Protein AF-0000000072197356 (afdb_homodimer)

Solvent-accessible surface area (backbone atoms only — not comparable to full-atom values): 16913 Å² total; per-residue (Å²): 126,85,80,72,82,47,72,65,53,49,50,49,51,42,49,27,40,69,37,39,66,59,52,59,62,58,52,10,58,75,70,72,44,55,48,65,66,39,49,51,50,53,50,47,39,41,72,73,45,46,34,75,47,30,22,29,36,52,31,39,65,81,69,48,40,64,34,40,33,41,35,36,29,31,59,46,77,86,49,86,61,36,62,57,54,26,51,57,55,48,73,74,34,61,44,47,35,30,30,33,30,40,72,50,98,36,56,29,35,35,35,34,50,30,56,34,71,67,51,42,52,47,39,56,70,65,47,54,70,69,41,58,45,69,70,46,76,48,76,29,44,51,73,42,80,71,36,86,53,71,59,67,50,53,70,70,75,104,128,86,79,73,82,49,72,64,54,50,49,50,51,43,47,27,40,67,38,39,66,60,51,58,64,59,51,9,59,74,71,74,44,56,49,66,66,40,49,52,49,52,51,47,39,41,74,73,45,47,34,74,47,29,22,29,36,52,30,37,65,80,70,47,39,67,33,37,33,41,36,37,29,33,59,47,76,84,47,86,61,36,64,57,54,26,51,56,55,49,73,74,35,63,43,46,34,30,30,32,30,40,70,50,97,36,55,30,37,34,35,34,51,31,54,35,71,67,52,42,52,47,40,55,70,65,47,53,71,69,42,57,44,68,72,45,75,49,75,30,42,51,73,41,80,71,36,85,53,71,61,68,50,52,72,71,75,104

pLDDT: mean 94.07, std 7.69, range [37.91, 98.56]

InterPro domains:
  IPR000485 AsnC-type HTH domain [PR00033] (5-21)
  IPR000485 AsnC-type HTH domain [PR00033] (21-32)
  IPR000485 AsnC-type HTH domain [PR00033] (32-51)
  IPR000485 AsnC-type HTH domain [PS50956] (5-66)
  IPR011008 Dimeric alpha-beta barrel [SSF54909] (65-150)
  IPR011991 ArsR-like helix-turn-helix domain [cd00090] (6-54)
  IPR019885 Transcription regulator HTH, AsnC-type, conserved site [PS00519] (23-49)
  IPR019887 Transcription regulator AsnC/Lrp, ligand binding domain [PF01037] (68-149)
  IPR019888 Transcription regulator AsnC-like [SM00344] (5-114)
  IPR036388 Winged helix-like DNA-binding domain superfamily [G3DSA:1.10.10.10] (6-55)
  IPR036390 Winged helix DNA-binding domain superfamily [SSF46785] (3-64)

Organism: NCBI:txid1219067

Secondary structure (DSSP, 8-state):
------HHHHHHHHHHHH-TT--HHHHHHHTT--HHHHHHHHHHHHHTTSEEEEEEEE-TTTTT--EEEEEEEEE-TTSTTHHHHHHHHHHT-TTEEEEEEESSSSSEEEEEEESSHHHHHHIIIIIGGGSTTEEEEEEEEEEEEEE---S--GGGG-/------HHHHHHHHHHHH-TT--HHHHHHHTT--HHHHHHHHHHHHHTTSEEEEEEEE-TTTTT--EEEEEEEEE-TTSTTHHHHHHHHHHT-TTEEEEEEESSSSSEEEEEEESSHHHHHHIIIIIGGGSTTEEEEEEEEEEEEEE---S--GGGG-

Sequence (316 aa):
MSYQLDRIDLHILRVLHSRGRIPVVELAKQINLTTSPCSDRVKRLEKEGYINGYHAELNAEKLGLDVQVFIHIRLDQTSFSIFEKFAKAVELMPEIEECYSLSGDFDTMIKVRVKSMKAYQEFMSSKLGTLPGVIQTRSEVVIEEHKTGFGVNPELLGMSYQLDRIDLHILRVLHSRGRIPVVELAKQINLTTSPCSDRVKRLEKEGYINGYHAELNAEKLGLDVQVFIHIRLDQTSFSIFEKFAKAVELMPEIEECYSLSGDFDTMIKVRVKSMKAYQEFMSSKLGTLPGVIQTRSEVVIEEHKTGFGVNPELLG

Foldseek 3Di:
DPDDDDPLLLLLVQCCQVVVPDDLCVSCVVSVHHSPVSVVSVVVCCVVPVDVDDDDDDDCVVVQFPKKKKKFFAFAPPDPCQVVQLVVLLVPDPQWDDKDQDPDPGGIMTMGIGRDVVVVVVCVVPPVVVRGGTDDMDMDIDPDDDDDDDDDNSVVVD/DPDDQDPLLLLLVQCCQVVVPDDLCVSCVVSVHHSPVSVVSVVVCCVVPVDVDDDDDDDCVVVQFPKKKKKFFAFAPPDDCQVVQLVVLLVPDPQWDDKDQDPDPGGIMTMGIGRDVVVVVVCVVPPVVVRGGTDDMDMDIDPDDDDDDDDDNSVVVD

Structure (mmCIF, N/CA/C/O backbone):
data_AF-0000000072197356-model_v1
#
loop_
_entity.id
_entity.type
_entity.pdbx_description
1 polymer 'Leucine-responsive regulatory protein'
#
loop_
_atom_site.group_PDB
_atom_site.id
_atom_site.type_symbol
_atom_site.label_atom_id
_atom_site.label_alt_id
_atom_site.label_comp_id
_atom_site.label_asym_id
_atom_site.label_entity_id
_atom_site.label_seq_id
_atom_site.pdbx_PDB_ins_code
_atom_site.Cartn_x
_atom_site.Cartn_y
_atom_site.Cartn_z
_atom_site.occupancy
_atom_site.B_iso_or_equiv
_atom_site.auth_seq_id
_atom_site.auth_comp_id
_atom_site.auth_asym_id
_atom_site.auth_atom_id
_atom_site.pdbx_PDB_model_num
ATOM 1 N N . MET A 1 1 ? 18.016 21.672 -15.156 1 38.28 1 MET A N 1
ATOM 2 C CA . MET A 1 1 ? 19 20.797 -14.562 1 38.28 1 MET A CA 1
ATOM 3 C C . MET A 1 1 ? 18.359 19.844 -13.562 1 38.28 1 MET A C 1
ATOM 5 O O . MET A 1 1 ? 17.547 20.25 -12.734 1 38.28 1 MET A O 1
ATOM 9 N N . SER A 1 2 ? 18.109 18.531 -13.789 1 48.56 2 SER A N 1
ATOM 10 C CA . SER A 1 2 ? 17.391 17.562 -12.961 1 48.56 2 SER A CA 1
ATOM 11 C C . SER A 1 2 ? 17.906 17.547 -11.531 1 48.56 2 SER A C 1
ATOM 13 O O . SER A 1 2 ? 19.094 17.344 -11.297 1 48.56 2 SER A O 1
ATOM 15 N N . TYR A 1 3 ? 17.453 18.516 -10.727 1 59.12 3 TYR A N 1
ATOM 16 C CA . TYR A 1 3 ? 17.922 18.594 -9.352 1 59.12 3 TYR A CA 1
ATOM 17 C C . TYR A 1 3 ? 18.109 17.203 -8.758 1 59.12 3 TYR A C 1
ATOM 19 O O . TYR A 1 3 ? 17.266 16.328 -8.93 1 59.12 3 TYR A O 1
ATOM 27 N N . GLN A 1 4 ? 19.375 16.922 -8.477 1 81.38 4 GLN A N 1
ATOM 28 C CA . GLN A 1 4 ? 19.75 15.703 -7.789 1 81.38 4 GLN A CA 1
ATOM 29 C C . GLN A 1 4 ? 19.469 15.797 -6.293 1 81.38 4 GLN A C 1
ATOM 31 O O . GLN A 1 4 ? 19.844 16.781 -5.645 1 81.38 4 GLN A O 1
ATOM 36 N N . LEU A 1 5 ? 18.688 14.953 -5.734 1 92.31 5 LEU A N 1
ATOM 37 C CA . LEU A 1 5 ? 18.344 14.93 -4.316 1 92.31 5 LEU A CA 1
ATOM 38 C C . LEU A 1 5 ? 19.594 14.859 -3.457 1 92.31 5 LEU A C 1
ATOM 40 O O . LEU A 1 5 ? 20.5 14.07 -3.734 1 92.31 5 LEU A O 1
ATOM 44 N N . ASP A 1 6 ? 19.719 15.758 -2.547 1 93.44 6 ASP A N 1
ATOM 45 C CA . ASP A 1 6 ? 20.844 15.664 -1.623 1 93.44 6 ASP A CA 1
ATOM 46 C C . ASP A 1 6 ? 20.438 14.945 -0.339 1 93.44 6 ASP A C 1
ATOM 48 O O . ASP A 1 6 ? 19.344 14.398 -0.246 1 93.44 6 ASP A O 1
ATOM 52 N N . ARG A 1 7 ? 21.359 14.891 0.617 1 93.06 7 ARG A N 1
ATOM 53 C CA . ARG A 1 7 ? 21.172 14.125 1.846 1 93.06 7 ARG A CA 1
ATOM 54 C C . ARG A 1 7 ? 20 14.672 2.656 1 93.06 7 ARG A C 1
ATOM 56 O O . ARG A 1 7 ? 19.266 13.914 3.289 1 93.06 7 ARG A O 1
ATOM 63 N N . ILE A 1 8 ? 19.875 15.961 2.629 1 95.06 8 ILE A N 1
ATOM 64 C CA . ILE A 1 8 ? 18.797 16.594 3.393 1 95.06 8 ILE A CA 1
ATOM 65 C C . ILE A 1 8 ? 17.438 16.219 2.783 1 95.06 8 ILE A C 1
ATOM 67 O O . ILE A 1 8 ? 16.5 15.875 3.502 1 95.06 8 ILE A O 1
ATOM 71 N N . ASP A 1 9 ? 17.375 16.281 1.426 1 95.94 9 ASP A N 1
ATOM 72 C CA . ASP A 1 9 ? 16.141 15.891 0.738 1 95.94 9 ASP A CA 1
ATOM 73 C C . ASP A 1 9 ? 15.734 14.469 1.112 1 95.94 9 ASP A C 1
ATOM 75 O O . ASP A 1 9 ? 14.57 14.211 1.406 1 95.94 9 ASP A O 1
ATOM 79 N N . LEU A 1 10 ? 16.719 13.578 1.117 1 95.12 10 LEU A N 1
ATOM 80 C CA . LEU A 1 10 ? 16.469 12.172 1.41 1 95.12 10 LEU A CA 1
ATOM 81 C C . LEU A 1 10 ? 15.992 12 2.85 1 95.12 10 LEU A C 1
ATOM 83 O O . LEU A 1 10 ? 15.117 11.172 3.125 1 95.12 10 LEU A O 1
ATOM 87 N N . HIS A 1 11 ? 16.562 12.703 3.686 1 95.88 11 HIS A N 1
ATOM 88 C CA . HIS A 1 11 ? 16.141 12.656 5.078 1 95.88 11 HIS A CA 1
ATOM 89 C C . HIS A 1 11 ? 14.711 13.133 5.234 1 95.88 11 HIS A C 1
ATOM 91 O O . HIS A 1 11 ? 13.922 12.531 5.969 1 95.88 11 HIS A O 1
ATOM 97 N N . ILE A 1 12 ? 14.391 14.203 4.547 1 97.25 12 ILE A N 1
ATOM 98 C CA . ILE A 1 12 ? 13.031 14.727 4.57 1 97.25 12 ILE A CA 1
ATOM 99 C C . ILE A 1 12 ? 12.055 13.648 4.102 1 97.25 12 ILE A C 1
ATOM 101 O O . ILE A 1 12 ? 11.039 13.391 4.754 1 97.25 12 ILE A O 1
ATOM 105 N N . LEU A 1 13 ? 12.391 13.008 2.99 1 97.31 13 LEU A N 1
ATOM 106 C CA . LEU A 1 13 ? 11.523 11.977 2.43 1 97.31 13 LEU A CA 1
ATOM 107 C C . LEU A 1 13 ? 11.336 10.828 3.418 1 97.31 13 LEU A C 1
ATOM 109 O O . LEU A 1 13 ? 10.227 10.305 3.561 1 97.31 13 LEU A O 1
ATOM 113 N N . ARG A 1 14 ? 12.398 10.453 4.086 1 96.31 14 ARG A N 1
ATOM 114 C CA . ARG A 1 14 ? 12.328 9.367 5.059 1 96.31 14 ARG A CA 1
ATOM 115 C C . ARG A 1 14 ? 11.383 9.711 6.203 1 96.31 14 ARG A C 1
ATOM 117 O O . ARG A 1 14 ? 10.516 8.914 6.562 1 96.31 14 ARG A O 1
ATOM 124 N N . VAL A 1 15 ? 11.531 10.891 6.723 1 96.88 15 VAL A N 1
ATOM 125 C CA . VAL A 1 15 ? 10.719 11.305 7.863 1 96.88 15 VAL A CA 1
ATOM 126 C C . VAL A 1 15 ? 9.25 11.414 7.441 1 96.88 15 VAL A C 1
ATOM 128 O O . VAL A 1 15 ? 8.367 10.867 8.102 1 96.88 15 VAL A O 1
ATOM 131 N N . LEU A 1 16 ? 9 12.039 6.332 1 97.31 16 LEU A N 1
ATOM 132 C CA . LEU A 1 16 ? 7.633 12.281 5.898 1 97.31 16 LEU A CA 1
ATOM 133 C C . LEU A 1 16 ? 6.938 10.977 5.523 1 97.31 16 LEU A C 1
ATOM 135 O O . LEU A 1 16 ? 5.723 10.844 5.695 1 97.31 16 LEU A O 1
ATOM 139 N N . HIS A 1 17 ? 7.711 10.039 5.02 1 96.44 17 HIS A N 1
ATOM 140 C CA . HIS A 1 17 ? 7.133 8.734 4.711 1 96.44 17 HIS A CA 1
ATOM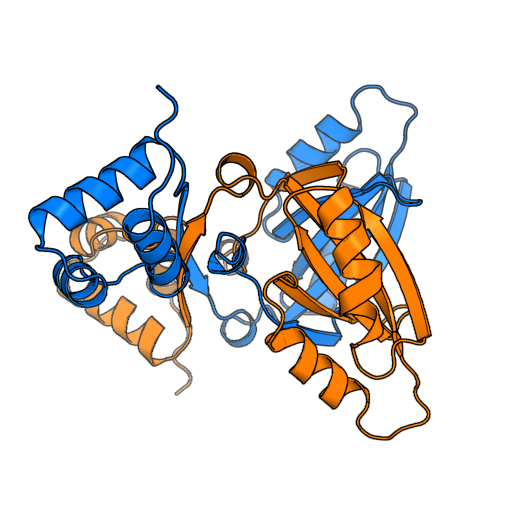 141 C C . HIS A 1 17 ? 6.52 8.094 5.949 1 96.44 17 HIS A C 1
ATOM 143 O O . HIS A 1 17 ? 5.445 7.496 5.875 1 96.44 17 HIS A O 1
ATOM 149 N N . SER A 1 18 ? 7.18 8.312 7.059 1 94.62 18 SER A N 1
ATOM 150 C CA . SER A 1 18 ? 6.723 7.668 8.281 1 94.62 18 SER A CA 1
ATOM 151 C C . SER A 1 18 ? 5.824 8.594 9.094 1 94.62 18 SER A C 1
ATOM 153 O O . SER A 1 18 ? 4.973 8.125 9.859 1 94.62 18 SER A O 1
ATOM 155 N N . ARG A 1 19 ? 6.051 9.844 8.969 1 96.5 19 ARG A N 1
ATOM 156 C CA . ARG A 1 19 ? 5.312 10.859 9.711 1 96.5 19 ARG A CA 1
ATOM 157 C C . ARG A 1 19 ? 4.82 11.961 8.773 1 96.5 19 ARG A C 1
ATOM 159 O O . ARG A 1 19 ? 5.297 13.102 8.844 1 96.5 19 ARG A O 1
ATOM 166 N N . GLY A 1 20 ? 3.832 11.664 8.117 1 96.94 20 GLY A N 1
ATOM 167 C CA . GLY A 1 20 ? 3.355 12.531 7.047 1 96.94 20 GLY A CA 1
ATOM 168 C C . GLY A 1 20 ? 2.799 13.852 7.555 1 96.94 20 GLY A C 1
ATOM 169 O O . GLY A 1 20 ? 2.729 14.828 6.805 1 96.94 20 GLY A O 1
ATOM 170 N N . ARG A 1 21 ? 2.49 13.914 8.82 1 96.56 21 ARG A N 1
ATOM 171 C CA . ARG A 1 21 ? 1.896 15.141 9.359 1 96.56 21 ARG A CA 1
ATOM 172 C C . ARG A 1 21 ? 2.848 15.828 10.336 1 96.56 21 ARG A C 1
ATOM 174 O O . ARG A 1 21 ? 2.428 16.672 11.133 1 96.56 21 ARG A O 1
ATOM 181 N N . ILE A 1 22 ? 4.016 15.492 10.305 1 96.94 22 ILE A N 1
ATOM 182 C CA . ILE A 1 22 ? 4.969 16.141 11.203 1 96.94 22 ILE A CA 1
ATOM 183 C C . ILE A 1 22 ? 4.996 17.641 10.938 1 96.94 22 ILE A C 1
ATOM 185 O O . ILE A 1 22 ? 5.039 18.062 9.781 1 96.94 22 ILE A O 1
ATOM 189 N N . PRO A 1 23 ? 4.875 18.438 11.992 1 96.25 23 PRO A N 1
ATOM 190 C CA . PRO A 1 23 ? 5.02 19.875 11.789 1 96.25 23 PRO A CA 1
ATOM 191 C C . PRO A 1 23 ? 6.379 20.25 11.211 1 96.25 23 PRO A C 1
ATOM 193 O O . PRO A 1 23 ? 7.398 19.656 11.578 1 96.25 23 PRO A O 1
ATOM 196 N N . VAL A 1 24 ? 6.34 21.25 10.391 1 96.81 24 VAL A N 1
ATOM 197 C CA . VAL A 1 24 ? 7.559 21.656 9.695 1 96.81 24 VAL A CA 1
ATOM 198 C C . VAL A 1 24 ? 8.617 22.078 10.719 1 96.81 24 VAL A C 1
ATOM 200 O O . VAL A 1 24 ? 9.812 21.812 10.516 1 96.81 24 VAL A O 1
ATOM 203 N N . VAL A 1 25 ? 8.195 22.703 11.758 1 97.5 25 VAL A N 1
ATOM 204 C CA . VAL A 1 25 ? 9.133 23.156 12.781 1 97.5 25 VAL A CA 1
ATOM 205 C C . VAL A 1 25 ? 9.844 21.953 13.391 1 97.5 25 VAL A C 1
ATOM 207 O O . VAL A 1 25 ? 11.055 22 13.641 1 97.5 25 VAL A O 1
ATOM 210 N N . GLU A 1 26 ? 9.211 20.922 13.672 1 97.94 26 GLU A N 1
ATOM 211 C CA . GLU A 1 26 ? 9.805 19.703 14.219 1 97.94 26 GLU A CA 1
ATOM 212 C C . GLU A 1 26 ? 10.672 19 13.18 1 97.94 26 GLU A C 1
ATOM 214 O O . GLU A 1 26 ? 11.758 18.5 13.508 1 97.94 26 GLU A O 1
ATOM 219 N N . LEU A 1 27 ? 10.164 18.906 11.969 1 98.12 27 LEU A N 1
ATOM 220 C CA . LEU A 1 27 ? 10.945 18.344 10.875 1 98.12 27 LEU A CA 1
ATOM 221 C C . LEU A 1 27 ? 12.281 19.062 10.727 1 98.12 27 LEU A C 1
ATOM 223 O O . LEU A 1 27 ? 13.328 18.422 10.633 1 98.12 27 LEU A O 1
ATOM 227 N N . ALA A 1 28 ? 12.188 20.328 10.758 1 98.25 28 ALA A N 1
ATOM 228 C CA . ALA A 1 28 ? 13.391 21.156 10.609 1 98.25 28 ALA A CA 1
ATOM 229 C C . ALA A 1 28 ? 14.422 20.812 11.68 1 98.25 28 ALA A C 1
ATOM 231 O O . ALA A 1 28 ? 15.602 20.656 11.383 1 98.25 28 ALA A O 1
ATOM 232 N N . LYS A 1 29 ? 13.977 20.688 12.906 1 97.5 29 LYS A N 1
ATOM 233 C CA . LYS A 1 29 ? 14.852 20.328 14.023 1 97.5 29 LYS A CA 1
ATOM 234 C C . LYS A 1 29 ? 15.508 18.969 13.789 1 97.5 29 LYS A C 1
ATOM 236 O O . LYS A 1 29 ? 16.703 18.812 14.031 1 97.5 29 LYS A O 1
ATOM 241 N N . GLN A 1 30 ? 14.781 18.078 13.289 1 96.06 30 GLN A N 1
ATOM 242 C CA . GLN A 1 30 ? 15.266 16.703 13.094 1 96.06 30 GLN A CA 1
ATOM 243 C C . GLN A 1 30 ? 16.344 16.656 12.008 1 96.06 30 GLN A C 1
ATOM 245 O O . GLN A 1 30 ? 17.25 15.836 12.078 1 96.06 30 GLN A O 1
ATOM 250 N N . ILE A 1 31 ? 16.203 17.469 11.062 1 95.19 31 ILE A N 1
ATOM 251 C CA . ILE A 1 31 ? 17.125 17.359 9.938 1 95.19 31 ILE A CA 1
ATOM 252 C C . ILE A 1 31 ? 18.172 18.484 10.008 1 95.19 31 ILE A C 1
ATOM 254 O O . ILE A 1 31 ? 18.875 18.734 9.039 1 95.19 31 ILE A O 1
ATOM 258 N N . ASN A 1 32 ? 18.156 19.219 11.039 1 95.38 32 ASN A N 1
ATOM 259 C CA . ASN A 1 32 ? 19.156 20.234 11.359 1 95.38 32 ASN A CA 1
ATOM 260 C C . ASN A 1 32 ? 19.109 21.391 10.375 1 95.38 32 ASN A C 1
ATOM 262 O O . ASN A 1 32 ? 20.125 21.797 9.82 1 95.38 32 ASN A O 1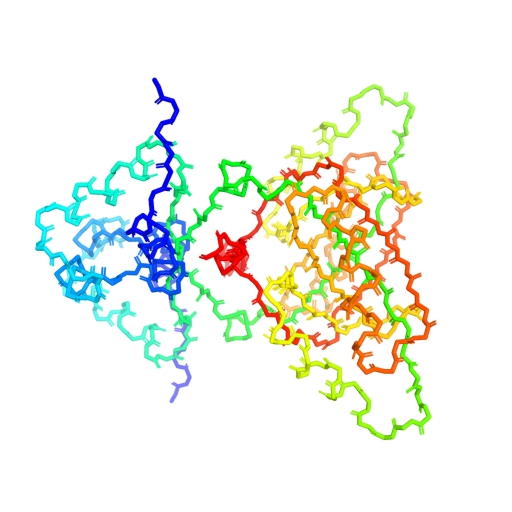
ATOM 266 N N . LEU A 1 33 ? 17.922 21.859 10.164 1 96.31 33 LEU A N 1
ATOM 267 C CA . LEU A 1 33 ? 17.656 23.078 9.414 1 96.31 33 LEU A CA 1
ATOM 268 C C . LEU A 1 33 ? 16.781 24.031 10.219 1 96.31 33 LEU A C 1
ATOM 270 O O . LEU A 1 33 ? 16.234 23.656 11.258 1 96.31 33 LEU A O 1
ATOM 274 N N . THR A 1 34 ? 16.812 25.266 9.672 1 96.38 34 THR A N 1
ATOM 275 C CA . THR A 1 34 ? 15.797 26.172 10.164 1 96.38 34 THR A CA 1
ATOM 276 C C . THR A 1 34 ? 14.477 25.969 9.422 1 96.38 34 THR A C 1
ATOM 278 O O . THR A 1 34 ? 14.438 25.266 8.414 1 96.38 34 THR A O 1
ATOM 281 N N . THR A 1 35 ? 13.398 26.547 9.906 1 97.44 35 THR A N 1
ATOM 282 C CA . THR A 1 35 ? 12.047 26.266 9.438 1 97.44 35 THR A CA 1
ATOM 283 C C . THR A 1 35 ? 11.875 26.688 7.98 1 97.44 35 THR A C 1
ATOM 285 O O . THR A 1 35 ? 11.336 25.938 7.168 1 97.44 35 THR A O 1
ATOM 288 N N . SER A 1 36 ? 12.32 27.844 7.598 1 97.31 36 SER A N 1
ATOM 289 C CA . SER A 1 36 ? 12.078 28.359 6.258 1 97.31 36 SER A CA 1
ATOM 290 C C . SER A 1 36 ? 12.766 27.5 5.203 1 97.31 36 SER A C 1
ATOM 292 O O . SER A 1 36 ? 12.109 27 4.285 1 97.31 36 SER A O 1
ATOM 294 N N . PRO A 1 37 ? 14.094 27.266 5.316 1 97.44 37 PRO A N 1
ATOM 295 C CA . PRO A 1 37 ? 14.742 26.375 4.344 1 97.44 37 PRO A CA 1
ATOM 296 C C . PRO A 1 37 ? 14.109 24.984 4.301 1 97.44 37 PRO A C 1
ATOM 298 O O . PRO A 1 37 ? 14.008 24.391 3.229 1 97.44 37 PRO A O 1
ATOM 301 N N . CYS A 1 38 ? 13.781 24.484 5.41 1 98.12 38 CYS A N 1
ATOM 302 C CA . CYS A 1 38 ? 13.117 23.188 5.453 1 98.12 38 CYS A CA 1
ATOM 303 C C . CYS A 1 38 ? 11.805 23.219 4.68 1 98.12 38 CYS A C 1
ATOM 305 O O . CYS A 1 38 ? 11.555 22.344 3.844 1 98.12 38 CYS A O 1
ATOM 307 N N . SER A 1 39 ? 11 24.219 4.977 1 97.88 39 SER A N 1
ATOM 308 C CA . SER A 1 39 ? 9.719 24.359 4.293 1 97.88 39 SER A CA 1
ATOM 309 C C . SER A 1 39 ? 9.906 24.469 2.783 1 97.88 39 SER A C 1
ATOM 311 O O . SER A 1 39 ? 9.148 23.875 2.012 1 97.88 39 SER A O 1
ATOM 313 N N . ASP A 1 40 ? 10.852 25.188 2.377 1 97.88 40 ASP A N 1
ATOM 314 C CA . ASP A 1 40 ? 11.141 25.375 0.958 1 97.88 40 ASP A CA 1
ATOM 315 C C . ASP A 1 40 ? 11.5 24.047 0.294 1 97.88 40 ASP A C 1
ATOM 317 O O . ASP A 1 40 ? 11.062 23.766 -0.827 1 97.88 40 ASP A O 1
ATOM 321 N N . ARG A 1 41 ? 12.273 23.281 0.976 1 97.44 41 ARG A N 1
ATOM 322 C CA . ARG A 1 41 ? 12.68 21.984 0.437 1 97.44 41 ARG A CA 1
ATOM 323 C C . ARG A 1 41 ? 11.484 21.047 0.312 1 97.44 41 ARG A C 1
ATOM 325 O O . ARG A 1 41 ? 11.336 20.359 -0.696 1 97.44 41 ARG A O 1
ATOM 332 N N . VAL A 1 42 ? 10.68 21 1.297 1 98 42 VAL A N 1
ATOM 333 C CA . VAL A 1 42 ? 9.492 20.156 1.259 1 98 42 VAL A CA 1
ATOM 334 C C . VAL A 1 42 ? 8.602 20.562 0.083 1 98 42 VAL A C 1
ATOM 336 O O . VAL A 1 42 ? 8.18 19.719 -0.704 1 98 42 VAL A O 1
ATOM 339 N N . LYS A 1 43 ? 8.359 21.875 -0.009 1 97.69 43 LYS A N 1
ATOM 340 C CA . LYS A 1 43 ? 7.535 22.375 -1.099 1 97.69 43 LYS A CA 1
ATOM 341 C C . LYS A 1 43 ? 8.125 22.016 -2.457 1 97.69 43 LYS A C 1
ATOM 343 O O . LYS A 1 43 ? 7.395 21.656 -3.383 1 97.69 43 LYS A O 1
ATOM 348 N N . ARG A 1 44 ? 9.367 22.141 -2.58 1 97.38 44 ARG A N 1
ATOM 349 C CA . ARG A 1 44 ? 10.047 21.781 -3.824 1 97.38 44 ARG A CA 1
ATOM 350 C C . ARG A 1 44 ? 9.859 20.297 -4.148 1 97.38 44 ARG A C 1
ATOM 352 O O . ARG A 1 44 ? 9.57 19.938 -5.289 1 97.38 44 ARG A O 1
ATOM 359 N N . LEU A 1 45 ? 10.078 19.453 -3.139 1 97.56 45 LEU A N 1
ATOM 360 C CA . LEU A 1 45 ? 9.914 18.016 -3.318 1 97.56 45 LEU A CA 1
ATOM 361 C C . LEU A 1 45 ? 8.492 17.672 -3.766 1 97.56 45 LEU A C 1
ATOM 363 O O . LEU A 1 45 ? 8.289 16.766 -4.57 1 97.56 45 LEU A O 1
ATOM 367 N N . GLU A 1 46 ? 7.52 18.375 -3.24 1 97.81 46 GLU A N 1
ATOM 368 C CA . GLU A 1 46 ? 6.129 18.203 -3.645 1 97.81 46 GLU A CA 1
ATOM 369 C C . GLU A 1 46 ? 5.898 18.719 -5.062 1 97.81 46 GLU A C 1
ATOM 371 O O . GLU A 1 46 ? 5.312 18.031 -5.895 1 97.81 46 GLU A O 1
ATOM 376 N N . LYS A 1 47 ? 6.383 19.891 -5.367 1 97.5 47 LYS A N 1
ATOM 377 C CA . LYS A 1 47 ? 6.199 20.531 -6.672 1 97.5 47 LYS A CA 1
ATOM 378 C C . LYS A 1 47 ? 6.867 19.719 -7.773 1 97.5 47 LYS A C 1
ATOM 380 O O . LYS A 1 47 ? 6.316 19.562 -8.867 1 97.5 47 LYS A O 1
ATOM 385 N N . GLU A 1 48 ? 7.984 19.188 -7.438 1 96.88 48 GLU A N 1
ATOM 386 C CA . GLU A 1 48 ? 8.742 18.438 -8.438 1 96.88 48 GLU A CA 1
ATOM 387 C C . GLU A 1 48 ? 8.219 17.016 -8.555 1 96.88 48 GLU A C 1
ATOM 389 O O . GLU A 1 48 ? 8.688 16.25 -9.398 1 96.88 48 GLU A O 1
ATOM 394 N N . GLY A 1 49 ? 7.359 16.547 -7.684 1 97.19 49 GLY A N 1
ATOM 395 C CA . GLY A 1 49 ? 6.656 15.289 -7.859 1 97.19 49 GLY A CA 1
ATOM 396 C C . GLY A 1 49 ? 7.332 14.125 -7.164 1 97.19 49 GLY A C 1
ATOM 397 O O . GLY A 1 49 ? 7.035 12.961 -7.449 1 97.19 49 GLY A O 1
ATOM 398 N N . TYR A 1 50 ? 8.352 14.398 -6.27 1 97.06 50 TYR A N 1
ATOM 399 C CA . TYR A 1 50 ? 8.922 13.328 -5.465 1 97.06 50 TYR A CA 1
ATOM 400 C C . TYR A 1 50 ? 7.93 12.836 -4.418 1 97.06 50 TYR A C 1
ATOM 402 O O . TYR A 1 50 ? 7.984 11.68 -3.998 1 97.06 50 TYR A O 1
ATOM 410 N N . ILE A 1 51 ? 7.121 13.727 -3.994 1 97.25 51 ILE A N 1
ATOM 411 C CA . ILE A 1 51 ? 6 13.438 -3.109 1 97.25 51 ILE A CA 1
ATOM 412 C C . ILE A 1 51 ? 4.684 13.648 -3.855 1 97.25 51 ILE A C 1
ATOM 414 O O . ILE A 1 51 ? 4.391 14.766 -4.297 1 97.25 51 ILE A O 1
ATOM 418 N N . ASN A 1 52 ? 3.877 12.625 -3.91 1 96.19 52 ASN A N 1
ATOM 419 C CA . ASN A 1 52 ? 2.643 12.688 -4.688 1 96.19 52 ASN A CA 1
ATOM 420 C C . ASN A 1 52 ? 1.461 13.133 -3.83 1 96.19 52 ASN A C 1
ATOM 422 O O . ASN A 1 52 ? 0.415 13.516 -4.355 1 96.19 52 ASN A O 1
ATOM 426 N N . GLY A 1 53 ? 1.63 13.031 -2.52 1 96.44 53 GLY A N 1
ATOM 427 C CA . GLY A 1 53 ? 0.569 13.383 -1.59 1 96.44 53 GLY A CA 1
ATOM 428 C C . GLY A 1 53 ? 0.744 12.758 -0.22 1 96.44 53 GLY A C 1
ATOM 429 O O . GLY A 1 53 ? 1.783 12.156 0.065 1 96.44 53 GLY A O 1
ATOM 430 N N . TYR A 1 54 ? -0.248 12.977 0.602 1 97.44 54 TYR A N 1
ATOM 431 C CA . TYR A 1 54 ? -0.256 12.453 1.964 1 97.44 54 TYR A CA 1
ATOM 432 C C . TYR A 1 54 ? -1.556 11.711 2.256 1 97.44 54 TYR A C 1
ATOM 434 O O . TYR A 1 54 ? -2.633 12.148 1.84 1 97.44 54 TYR A O 1
ATOM 442 N N . HIS A 1 55 ? -1.395 10.617 2.998 1 97.31 55 HIS A N 1
ATOM 443 C CA . HIS A 1 55 ? -2.555 9.773 3.244 1 97.31 55 HIS A CA 1
ATOM 444 C C . HIS A 1 55 ? -2.615 9.328 4.703 1 97.31 55 HIS A C 1
ATOM 446 O O . HIS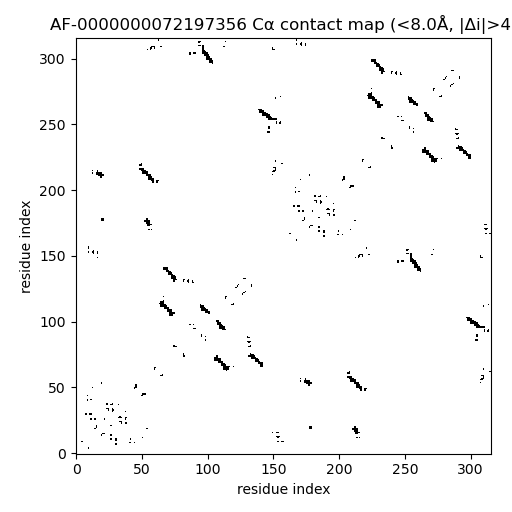 A 1 55 ? -1.58 9.078 5.324 1 97.31 55 HIS A O 1
ATOM 452 N N . ALA A 1 56 ? -3.83 9.219 5.188 1 97.25 56 ALA A N 1
ATOM 453 C CA . ALA A 1 56 ? -4.02 8.531 6.461 1 97.25 56 ALA A CA 1
ATOM 454 C C . ALA A 1 56 ? -4 7.02 6.273 1 97.25 56 ALA A C 1
ATOM 456 O O . ALA A 1 56 ? -4.578 6.496 5.316 1 97.25 56 ALA A O 1
ATOM 457 N N . GLU A 1 57 ? -3.273 6.402 7.078 1 96.5 57 GLU A N 1
ATOM 458 C CA . GLU A 1 57 ? -3.338 4.949 7.176 1 96.5 57 GLU A CA 1
ATOM 459 C C . GLU A 1 57 ? -4.516 4.504 8.039 1 96.5 57 GLU A C 1
ATOM 461 O O . GLU A 1 57 ? -4.492 4.672 9.266 1 96.5 57 GLU A O 1
ATOM 466 N N . LEU A 1 58 ? -5.477 3.891 7.379 1 96.62 58 LEU A N 1
ATOM 467 C CA . LEU A 1 58 ? -6.672 3.451 8.094 1 96.62 58 LEU A CA 1
ATOM 468 C C . LEU A 1 58 ? -6.516 2.014 8.578 1 96.62 58 LEU A C 1
ATOM 470 O O . LEU A 1 58 ? -5.879 1.195 7.914 1 96.62 58 LEU A O 1
ATOM 474 N N . ASN A 1 59 ? -7.133 1.765 9.703 1 96.25 59 ASN A N 1
ATOM 475 C CA . ASN A 1 59 ? -7.07 0.433 10.297 1 96.25 59 ASN A CA 1
ATOM 476 C C . ASN A 1 59 ? -8.156 -0.482 9.727 1 96.25 59 ASN A C 1
ATOM 478 O O . ASN A 1 59 ? -9.32 -0.385 10.117 1 96.25 59 ASN A O 1
ATOM 482 N N . ALA A 1 60 ? -7.777 -1.362 8.906 1 94.69 60 ALA A N 1
ATOM 483 C CA . ALA A 1 60 ? -8.719 -2.229 8.211 1 94.69 60 ALA A CA 1
ATOM 484 C C . ALA A 1 60 ? -9.516 -3.088 9.188 1 94.69 60 ALA A C 1
ATOM 486 O O . ALA A 1 60 ? -10.734 -3.225 9.062 1 94.69 60 ALA A O 1
ATOM 487 N N . GLU A 1 61 ? -8.82 -3.664 10.125 1 93.81 61 GLU A N 1
ATOM 488 C CA . GLU A 1 61 ? -9.461 -4.547 11.094 1 93.81 61 GLU A CA 1
ATOM 489 C C . GLU A 1 61 ? -10.516 -3.805 11.906 1 93.81 61 GLU A C 1
ATOM 491 O O . GLU A 1 61 ? -11.648 -4.277 12.047 1 93.81 61 GLU A O 1
ATOM 496 N N . LYS A 1 62 ? -10.18 -2.693 12.375 1 94.25 62 LYS A N 1
ATOM 497 C CA . LYS A 1 62 ? -11.109 -1.899 13.172 1 94.25 62 LYS A CA 1
ATOM 498 C C . LYS A 1 62 ? -12.297 -1.436 12.336 1 94.25 62 LYS A C 1
ATOM 500 O O . LYS A 1 62 ? -13.391 -1.22 12.859 1 94.25 62 LYS A O 1
ATOM 505 N N . LEU A 1 63 ? -12.086 -1.325 11.078 1 95.06 63 LEU A N 1
ATOM 506 C CA . LEU A 1 63 ? -13.133 -0.855 10.188 1 95.06 63 LEU A CA 1
ATOM 507 C C . LEU A 1 63 ? -13.938 -2.025 9.625 1 95.06 63 LEU A C 1
ATOM 509 O O . LEU A 1 63 ? -14.812 -1.836 8.781 1 95.06 63 LEU A O 1
ATOM 513 N N . GLY A 1 64 ? -13.586 -3.188 10 1 94.19 64 GLY A N 1
ATOM 514 C CA . GLY A 1 64 ? -14.352 -4.371 9.633 1 94.19 64 GLY A CA 1
ATOM 515 C C . GLY A 1 64 ? -14.047 -4.867 8.234 1 94.19 64 GLY A C 1
ATOM 516 O O . GLY A 1 64 ? -14.906 -5.477 7.586 1 94.19 64 GLY A O 1
ATOM 517 N N . LEU A 1 65 ? -12.945 -4.516 7.738 1 95.62 65 LEU A N 1
ATOM 518 C CA . LEU A 1 65 ? -12.5 -4.961 6.422 1 95.62 65 LEU A CA 1
ATOM 519 C C . LEU A 1 65 ? -11.383 -5.992 6.547 1 95.62 65 LEU A C 1
ATOM 521 O O . LEU A 1 65 ? -10.234 -5.719 6.18 1 95.62 65 LEU A O 1
ATOM 525 N N . ASP A 1 66 ? -11.734 -7.199 6.805 1 94.38 66 ASP A N 1
ATOM 526 C CA . ASP A 1 66 ? -10.82 -8.18 7.375 1 94.38 66 ASP A CA 1
ATOM 527 C C . ASP A 1 66 ? -10.281 -9.125 6.301 1 94.38 66 ASP A C 1
ATOM 529 O O . ASP A 1 66 ? -9.305 -9.844 6.523 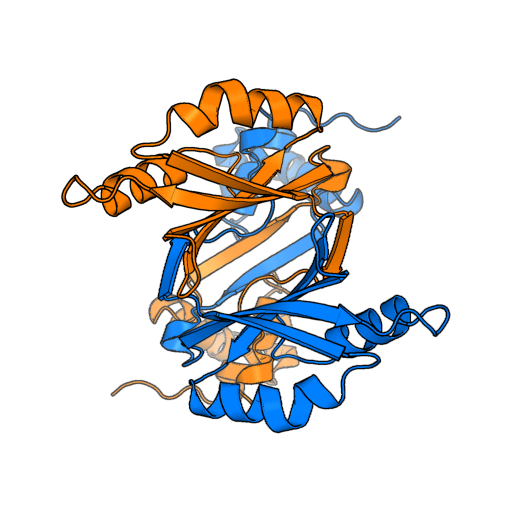1 94.38 66 ASP A O 1
ATOM 533 N N . VAL A 1 67 ? -10.977 -9.133 5.227 1 97.44 67 VAL A N 1
ATOM 534 C CA . VAL A 1 67 ? -10.641 -10.156 4.242 1 97.44 67 VAL A CA 1
ATOM 535 C C . VAL A 1 67 ? -9.875 -9.523 3.08 1 97.44 67 VAL A C 1
ATOM 537 O O . VAL A 1 67 ? -10.328 -8.547 2.488 1 97.44 67 VAL A O 1
ATOM 540 N N . GLN A 1 68 ? -8.711 -10.039 2.832 1 97.56 68 GLN A N 1
ATOM 541 C CA . GLN A 1 68 ? -7.891 -9.656 1.69 1 97.56 68 GLN A CA 1
ATOM 542 C C . GLN A 1 68 ? -7.605 -10.852 0.787 1 97.56 68 GLN A C 1
ATOM 544 O O . GLN A 1 68 ? -7.344 -11.953 1.273 1 97.56 68 GLN A O 1
ATOM 549 N N . VAL A 1 69 ? -7.676 -10.594 -0.516 1 98.56 69 VAL A N 1
ATOM 550 C CA . VAL A 1 69 ? -7.469 -11.68 -1.467 1 98.56 69 VAL A CA 1
ATOM 551 C C . VAL A 1 69 ? -6.688 -11.164 -2.676 1 98.56 69 VAL A C 1
ATOM 553 O O . VAL A 1 69 ? -7.008 -10.109 -3.225 1 98.56 69 VAL A O 1
ATOM 556 N N . PHE A 1 70 ? -5.629 -11.922 -3.018 1 98.5 70 PHE A N 1
ATOM 557 C CA . PHE A 1 70 ? -4.988 -11.727 -4.312 1 98.5 70 PHE A CA 1
ATOM 558 C C . PHE A 1 70 ? -5.613 -12.625 -5.371 1 98.5 70 PHE A C 1
ATOM 560 O O . PHE A 1 70 ? -5.758 -13.836 -5.16 1 98.5 70 PHE A O 1
ATOM 567 N N . ILE A 1 71 ? -5.961 -12.008 -6.5 1 98.44 71 ILE A N 1
ATOM 568 C CA . ILE A 1 71 ? -6.605 -12.766 -7.566 1 98.44 71 ILE A CA 1
ATOM 569 C C . ILE A 1 71 ? -5.809 -12.617 -8.859 1 98.44 71 ILE A C 1
ATOM 571 O O . ILE A 1 71 ? -5.711 -11.523 -9.414 1 98.44 71 ILE A O 1
ATOM 575 N N . HIS A 1 72 ? -5.25 -13.75 -9.336 1 98.06 72 HIS A N 1
ATOM 576 C CA . HIS A 1 72 ? -4.676 -13.805 -10.672 1 98.06 72 HIS A CA 1
ATOM 577 C C . HIS A 1 72 ? -5.758 -14.023 -11.727 1 98.06 72 HIS A C 1
ATOM 579 O O . HIS A 1 72 ? -6.648 -14.859 -11.547 1 98.06 72 HIS A O 1
ATOM 585 N N . ILE A 1 73 ? -5.621 -13.297 -12.828 1 97.69 73 ILE A N 1
ATOM 586 C CA . ILE A 1 73 ? -6.699 -13.312 -13.812 1 97.69 73 ILE A CA 1
ATOM 587 C C . ILE A 1 73 ? -6.121 -13.516 -15.211 1 97.69 73 ILE A C 1
ATOM 589 O O . ILE A 1 73 ? -5.168 -12.844 -15.602 1 97.69 73 ILE A O 1
ATOM 593 N N . ARG A 1 74 ? -6.672 -14.477 -15.883 1 96.38 74 ARG A N 1
ATOM 594 C CA . ARG A 1 74 ? -6.461 -14.609 -17.312 1 96.38 74 ARG A CA 1
ATOM 595 C C . ARG A 1 74 ? -7.547 -13.875 -18.094 1 96.38 74 ARG A C 1
ATOM 597 O O . ARG A 1 74 ? -8.734 -14.023 -17.812 1 96.38 74 ARG A O 1
ATOM 6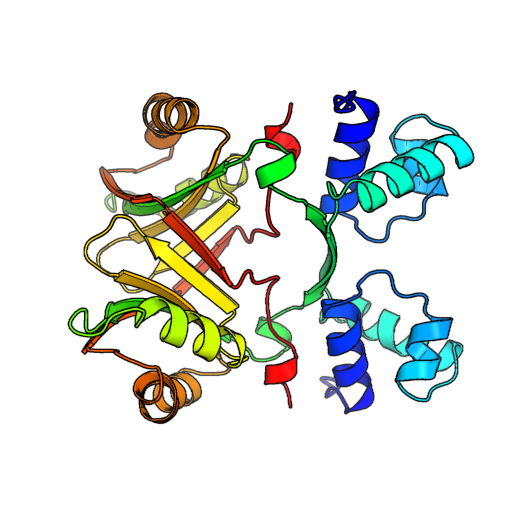04 N N . LEU A 1 75 ? -7.148 -13.07 -19.047 1 95.12 75 LEU A N 1
ATOM 605 C CA . LEU A 1 75 ? -8.078 -12.289 -19.844 1 95.12 75 LEU A CA 1
ATOM 606 C C . LEU A 1 75 ? -8.203 -12.867 -21.25 1 95.12 75 LEU A C 1
ATOM 608 O O . LEU A 1 75 ? -7.285 -13.531 -21.734 1 95.12 75 LEU A O 1
ATOM 612 N N . ASP A 1 76 ? -9.32 -12.562 -21.828 1 91.62 76 ASP A N 1
ATOM 613 C CA . ASP A 1 76 ? -9.547 -12.922 -23.219 1 91.62 76 ASP A CA 1
ATOM 614 C C . ASP A 1 76 ? -8.711 -12.055 -24.156 1 91.62 76 ASP A C 1
ATOM 616 O O . ASP A 1 76 ? -9.008 -10.875 -24.344 1 91.62 76 ASP A O 1
ATOM 620 N N . GLN A 1 77 ? -7.789 -12.656 -24.734 1 82 77 GLN A N 1
ATOM 621 C CA . GLN A 1 77 ? -6.82 -11.906 -25.531 1 82 77 GLN A CA 1
ATOM 622 C C . GLN A 1 77 ? -7.281 -11.781 -26.984 1 82 77 GLN A C 1
ATOM 624 O O . GLN A 1 77 ? -6.5 -11.391 -27.859 1 82 77 GLN A O 1
ATOM 629 N N . THR A 1 78 ? -8.43 -12.188 -27.219 1 82.62 78 THR A N 1
ATOM 630 C CA . THR A 1 78 ? -8.914 -12.117 -28.578 1 82.62 78 THR A CA 1
ATOM 631 C C . THR A 1 78 ? -9.242 -10.672 -28.969 1 82.62 78 THR A C 1
ATOM 633 O O . THR A 1 78 ? -9.32 -10.344 -30.156 1 82.62 78 THR A O 1
ATOM 636 N N . SER A 1 79 ? -9.539 -9.836 -28.047 1 76 79 SER A N 1
ATOM 637 C CA . SER A 1 79 ? -9.883 -8.438 -28.312 1 76 79 SER A CA 1
ATOM 638 C C . SER A 1 79 ? -8.703 -7.516 -28.047 1 76 79 SER A C 1
ATOM 640 O O . SER A 1 79 ? -7.969 -7.699 -27.078 1 76 79 SER A O 1
ATOM 642 N N . PHE A 1 80 ? -8.609 -6.629 -29.047 1 78.69 80 PHE A N 1
ATOM 643 C CA . PHE A 1 80 ? -7.609 -5.586 -28.875 1 78.69 80 PHE A CA 1
ATOM 644 C C . PHE A 1 80 ? -7.969 -4.672 -27.703 1 78.69 80 PHE A C 1
ATOM 646 O O . PHE A 1 80 ? -9.148 -4.422 -27.453 1 78.69 80 PHE A O 1
ATOM 653 N N . SER A 1 81 ? -7.145 -4.371 -26.844 1 86.81 81 SER A N 1
ATOM 654 C CA . SER A 1 81 ? -7.273 -3.359 -25.812 1 86.81 81 SER A CA 1
ATOM 655 C C . SER A 1 81 ? -8.023 -3.906 -24.594 1 86.81 81 SER A C 1
ATOM 657 O O . SER A 1 81 ? -8.594 -3.141 -23.812 1 86.81 81 SER A O 1
ATOM 659 N N . ILE A 1 82 ? -8.219 -5.18 -24.516 1 89.38 82 ILE A N 1
ATOM 660 C CA . ILE A 1 82 ? -8.977 -5.793 -23.438 1 89.38 82 ILE A CA 1
ATOM 661 C C . ILE A 1 82 ? -8.375 -5.395 -22.094 1 89.38 82 ILE A C 1
ATOM 663 O O . ILE A 1 82 ? -9.102 -5.109 -21.141 1 89.38 82 ILE A O 1
ATOM 667 N N . PHE A 1 83 ? -7.141 -5.344 -22.047 1 89.06 83 PHE A N 1
ATOM 668 C CA . PHE A 1 83 ? -6.5 -4.996 -20.781 1 89.06 83 PHE A CA 1
ATOM 669 C C . PHE A 1 83 ? -6.824 -3.562 -20.391 1 89.06 83 PHE A C 1
ATOM 671 O O . PHE A 1 83 ? -7.062 -3.277 -19.219 1 89.06 83 PHE A O 1
ATOM 678 N N . GLU A 1 84 ? -6.816 -2.732 -21.359 1 92.44 84 GLU A N 1
ATOM 679 C CA . GLU A 1 84 ? -7.133 -1.339 -21.062 1 92.44 84 GLU A CA 1
ATOM 680 C C . GLU A 1 84 ? -8.547 -1.202 -20.5 1 92.44 84 GLU A C 1
ATOM 682 O O . GLU A 1 84 ? -8.773 -0.461 -19.547 1 92.44 84 GLU A O 1
ATOM 687 N N . LYS A 1 85 ? -9.445 -1.884 -21.125 1 94.44 85 LYS A N 1
ATOM 688 C CA . LYS A 1 85 ? -10.82 -1.868 -20.656 1 94.44 85 LYS A CA 1
ATOM 689 C C . LYS A 1 85 ? -10.922 -2.447 -19.25 1 94.44 85 LYS A C 1
ATOM 691 O O . LYS A 1 85 ? -11.625 -1.899 -18.391 1 94.44 85 LYS A O 1
ATOM 696 N N . PHE A 1 86 ? -10.219 -3.496 -19.078 1 96.12 86 PHE A N 1
ATOM 697 C CA . PHE A 1 86 ? -10.188 -4.125 -17.766 1 96.12 86 PHE A CA 1
ATOM 698 C C . PHE A 1 86 ? -9.633 -3.168 -16.719 1 96.12 86 PHE A C 1
ATOM 700 O O . PHE A 1 86 ? -10.258 -2.957 -15.672 1 96.12 86 PHE A O 1
ATOM 707 N N . ALA A 1 87 ? -8.5 -2.578 -17 1 94.62 87 ALA A N 1
ATOM 708 C CA . ALA A 1 87 ? -7.824 -1.681 -16.062 1 94.62 87 ALA A CA 1
ATOM 709 C C . ALA A 1 87 ? -8.711 -0.49 -15.719 1 94.62 87 ALA A C 1
ATOM 711 O O . ALA A 1 87 ? -8.766 -0.068 -14.562 1 94.62 87 ALA A O 1
ATOM 712 N N . LYS A 1 88 ? -9.43 0.054 -16.609 1 95.81 88 LYS A N 1
ATOM 713 C CA . LYS A 1 88 ? -10.336 1.175 -16.359 1 95.81 88 LYS A CA 1
ATOM 714 C C . LYS A 1 88 ? -11.484 0.765 -15.453 1 95.81 88 LYS A C 1
ATOM 716 O O . LYS A 1 88 ? -11.859 1.513 -14.547 1 95.81 88 LYS A O 1
ATOM 721 N N . ALA A 1 89 ? -12.016 -0.387 -15.703 1 96.38 89 ALA A N 1
ATOM 722 C CA . ALA A 1 89 ? -13.117 -0.89 -14.891 1 96.38 89 ALA A CA 1
ATOM 723 C C . ALA A 1 89 ? -12.68 -1.125 -13.453 1 96.38 89 ALA A C 1
ATOM 725 O O . ALA A 1 89 ? -13.422 -0.825 -12.508 1 96.38 89 ALA A O 1
ATOM 726 N N . VAL A 1 90 ? -11.508 -1.659 -13.266 1 96.5 90 VAL A N 1
ATOM 727 C CA . VAL A 1 90 ? -10.938 -1.949 -11.953 1 96.5 90 VAL A CA 1
ATOM 728 C C . VAL A 1 90 ? -10.828 -0.661 -11.141 1 96.5 90 VAL A C 1
ATOM 730 O O . VAL A 1 90 ? -11.047 -0.662 -9.93 1 96.5 90 VAL A O 1
ATOM 733 N N . GLU A 1 91 ? -10.5 0.434 -11.797 1 94.38 91 GLU A N 1
ATOM 734 C CA . GLU A 1 91 ? -10.312 1.72 -11.125 1 94.38 91 GLU A CA 1
ATOM 735 C C . GLU A 1 91 ? -11.594 2.166 -10.422 1 94.38 91 GLU A C 1
ATOM 737 O O . GLU A 1 91 ? -11.539 2.857 -9.406 1 94.38 91 GLU A O 1
ATOM 742 N N . LEU A 1 92 ? -12.711 1.696 -10.867 1 93 92 LEU A N 1
ATOM 743 C CA . LEU A 1 92 ? -14.008 2.168 -10.375 1 93 92 LEU A CA 1
ATOM 744 C C . LEU A 1 92 ? -14.531 1.259 -9.266 1 93 92 LEU A C 1
ATOM 746 O O . LEU A 1 92 ? -15.586 1.532 -8.68 1 93 92 LEU A O 1
ATOM 750 N N . MET A 1 93 ? -13.867 0.267 -8.977 1 94.94 93 MET A N 1
ATOM 751 C CA . MET A 1 93 ? -14.328 -0.682 -7.969 1 94.94 93 MET A CA 1
ATOM 752 C C . MET A 1 93 ? -13.602 -0.471 -6.648 1 94.94 93 MET A C 1
ATOM 754 O O . MET A 1 93 ? -12.422 -0.817 -6.523 1 94.94 93 MET A O 1
ATOM 758 N N . PRO A 1 94 ? -14.281 -0.058 -5.609 1 94.62 94 PRO A N 1
ATOM 759 C CA . PRO A 1 94 ? -13.633 0.275 -4.34 1 94.62 94 PRO A CA 1
ATOM 760 C C . PRO A 1 94 ? -13.039 -0.946 -3.641 1 94.62 94 PRO A C 1
ATOM 762 O O . PRO A 1 94 ? -12.086 -0.819 -2.871 1 94.62 94 PRO A O 1
ATOM 765 N N . GLU A 1 95 ? -13.578 -2.1 -3.951 1 97.06 95 GLU A N 1
ATOM 766 C CA . GLU A 1 95 ? -13.078 -3.318 -3.322 1 97.06 95 GLU A CA 1
ATOM 767 C C . GLU A 1 95 ? -11.672 -3.65 -3.803 1 97.06 95 GLU A C 1
ATOM 769 O O . GLU A 1 95 ? -10.922 -4.348 -3.113 1 97.06 95 GLU A O 1
ATOM 774 N N . ILE A 1 96 ? -11.359 -3.211 -5.02 1 97.56 96 ILE A N 1
ATOM 775 C CA . ILE A 1 96 ? -10.039 -3.48 -5.574 1 97.56 96 ILE A CA 1
ATOM 776 C C . ILE A 1 96 ? -9.062 -2.395 -5.129 1 97.56 96 ILE A C 1
ATOM 778 O O . ILE A 1 96 ? -9.211 -1.229 -5.504 1 97.56 96 ILE A O 1
ATOM 782 N N . GLU A 1 97 ? -8.062 -2.809 -4.418 1 96.25 97 GLU A N 1
ATOM 783 C CA . GLU A 1 97 ? -7.082 -1.866 -3.883 1 96.25 97 GLU A CA 1
ATOM 784 C C . GLU A 1 97 ? -5.93 -1.653 -4.859 1 96.25 97 GLU A C 1
ATOM 786 O O . GLU A 1 97 ? -5.398 -0.547 -4.969 1 96.25 97 GLU A O 1
ATOM 791 N N . GLU A 1 98 ? -5.539 -2.699 -5.48 1 96.94 98 GLU A N 1
ATOM 792 C CA . GLU A 1 98 ? -4.375 -2.693 -6.363 1 96.94 98 GLU A CA 1
ATOM 793 C C . GLU A 1 98 ? -4.613 -3.561 -7.598 1 96.94 98 GLU A C 1
ATOM 795 O O . GLU A 1 98 ? -5.375 -4.527 -7.543 1 96.94 98 GLU A O 1
ATOM 800 N N . CYS A 1 99 ? -3.916 -3.24 -8.648 1 97.94 99 CYS A N 1
ATOM 801 C CA . CYS A 1 99 ? -3.961 -3.998 -9.898 1 97.94 99 CYS A CA 1
ATOM 802 C C . CYS A 1 99 ? -2.619 -3.945 -10.617 1 97.94 99 CYS A C 1
ATOM 804 O O . CYS A 1 99 ? -2.066 -2.865 -10.828 1 97.94 99 CYS A O 1
ATOM 806 N N . TYR A 1 100 ? -2.186 -5.133 -11.016 1 97.5 100 TYR A N 1
ATOM 807 C CA . TYR A 1 100 ? -0.877 -5.273 -11.641 1 97.5 100 TYR A CA 1
ATOM 808 C C . TYR A 1 100 ? -0.967 -6.129 -12.898 1 97.5 100 TYR A C 1
ATOM 810 O O . TYR A 1 100 ? -1.692 -7.125 -12.93 1 97.5 100 TYR A O 1
ATOM 818 N N . SER A 1 101 ? -0.222 -5.746 -13.922 1 96.38 101 SER A N 1
ATOM 819 C CA . SER A 1 101 ? 0.193 -6.723 -14.922 1 96.38 101 SER A CA 1
ATOM 820 C C . SER A 1 101 ? 1.505 -7.395 -14.531 1 96.38 101 SER A C 1
ATOM 822 O O . SER A 1 101 ? 2.449 -6.723 -14.102 1 96.38 101 SER A O 1
ATOM 824 N N . LEU A 1 102 ? 1.595 -8.703 -14.711 1 95.62 102 LEU A N 1
ATOM 825 C CA . LEU A 1 102 ? 2.756 -9.453 -14.234 1 95.62 102 LEU A CA 1
ATOM 826 C C . LEU A 1 102 ? 3.379 -10.266 -15.367 1 95.62 102 LEU A C 1
ATOM 828 O O . LEU A 1 102 ? 2.723 -10.547 -16.375 1 95.62 102 LEU A O 1
ATOM 832 N N . SER A 1 103 ? 4.695 -10.68 -15.32 1 95 103 SER A N 1
ATOM 833 C CA . SER A 1 103 ? 5.41 -11.531 -16.266 1 95 103 SER A CA 1
ATOM 834 C C . SER A 1 103 ? 4.988 -12.992 -16.125 1 95 103 SER A C 1
ATOM 836 O O . SER A 1 103 ? 5.332 -13.828 -16.969 1 95 103 SER A O 1
ATOM 838 N N . GLY A 1 104 ? 4.094 -13.367 -15.273 1 90.56 104 GLY A N 1
ATOM 839 C CA . GLY A 1 104 ? 3.744 -14.742 -14.969 1 90.56 104 GLY A CA 1
ATOM 840 C C . GLY A 1 104 ? 2.725 -15.328 -15.93 1 90.56 104 GLY A C 1
ATOM 841 O O . GLY A 1 104 ? 2.541 -14.805 -17.031 1 90.56 104 GLY A O 1
ATOM 842 N N . ASP A 1 105 ? 2.111 -16.438 -15.555 1 91.94 105 ASP A N 1
ATOM 843 C CA . ASP A 1 105 ? 1.223 -17.234 -16.391 1 91.94 105 ASP A CA 1
ATOM 844 C C . ASP A 1 105 ? -0.13 -16.547 -16.578 1 91.94 105 ASP A C 1
ATOM 846 O O . ASP A 1 105 ? -0.894 -16.891 -17.469 1 91.94 105 ASP A O 1
ATOM 850 N N . PHE A 1 106 ? -0.401 -15.672 -15.711 1 95.5 106 PHE A N 1
ATOM 851 C CA . PHE A 1 106 ? -1.652 -14.93 -15.805 1 95.5 106 PHE A CA 1
ATOM 852 C C . PHE A 1 106 ? -1.413 -13.539 -16.375 1 95.5 106 PHE A C 1
ATOM 854 O O . PHE A 1 106 ? -0.281 -13.047 -16.375 1 95.5 106 PHE A O 1
ATOM 861 N N . ASP A 1 107 ? -2.449 -12.898 -16.844 1 94.81 107 ASP A N 1
ATOM 862 C CA . ASP A 1 107 ? -2.344 -11.602 -17.5 1 94.81 107 ASP A CA 1
ATOM 863 C C . ASP A 1 107 ? -2.291 -10.469 -16.484 1 94.81 107 ASP A C 1
ATOM 865 O O . ASP A 1 107 ? -1.653 -9.445 -16.719 1 94.81 107 ASP A O 1
ATOM 869 N N . THR A 1 108 ? -3.033 -10.672 -15.367 1 96.94 108 THR A N 1
ATOM 870 C CA . THR A 1 108 ? -3.08 -9.617 -14.367 1 96.94 108 THR A CA 1
ATOM 871 C C . THR A 1 108 ? -3.373 -10.188 -12.984 1 96.94 108 THR A C 1
ATOM 873 O O . THR A 1 108 ? -3.752 -11.359 -12.859 1 96.94 108 THR A O 1
ATOM 876 N N . MET A 1 109 ? -3.121 -9.328 -11.961 1 98 109 MET A N 1
ATOM 877 C CA . MET A 1 109 ? -3.422 -9.648 -10.562 1 98 109 MET A CA 1
ATOM 878 C C . MET A 1 109 ? -4.031 -8.445 -9.852 1 98 109 MET A C 1
ATOM 880 O O . MET A 1 109 ? -3.568 -7.312 -10.031 1 98 109 MET A O 1
ATOM 884 N N . ILE A 1 110 ? -5.102 -8.688 -9.109 1 98.38 110 ILE A N 1
ATOM 885 C CA . ILE A 1 110 ? -5.699 -7.633 -8.305 1 98.38 110 ILE A CA 1
ATOM 886 C C . ILE A 1 110 ? -5.645 -8.023 -6.824 1 98.38 110 ILE A C 1
ATOM 888 O O . ILE A 1 110 ? -5.652 -9.203 -6.488 1 98.38 110 ILE A O 1
ATOM 892 N N . LYS A 1 111 ? -5.531 -7.055 -6.02 1 97.94 111 LYS A N 1
ATOM 893 C CA . LYS A 1 111 ? -5.715 -7.195 -4.574 1 97.94 111 LYS A CA 1
ATOM 894 C C . LYS A 1 111 ? -7.082 -6.676 -4.145 1 97.94 111 LYS A C 1
ATOM 896 O O . LYS A 1 111 ? -7.418 -5.516 -4.387 1 97.94 111 LYS A O 1
ATOM 901 N N . VAL A 1 112 ? -7.82 -7.508 -3.484 1 98.19 112 VAL A N 1
ATOM 902 C CA . VAL A 1 112 ? -9.188 -7.184 -3.09 1 98.19 112 VAL A CA 1
ATOM 903 C C . VAL A 1 112 ? -9.297 -7.16 -1.567 1 98.19 112 VAL A C 1
ATOM 905 O O . VAL A 1 112 ? -8.719 -8.016 -0.885 1 98.19 112 VAL A O 1
ATOM 908 N N . ARG A 1 113 ? -10.062 -6.242 -1.064 1 97.44 113 ARG A N 1
ATOM 909 C CA . ARG A 1 113 ? -10.375 -6.164 0.358 1 97.44 113 ARG A CA 1
ATOM 910 C C . ARG A 1 113 ? -11.883 -6.031 0.578 1 97.44 113 ARG A C 1
ATOM 912 O O . ARG A 1 113 ? -12.539 -5.219 -0.072 1 97.44 113 ARG A O 1
ATOM 919 N N . VAL A 1 114 ? -12.398 -6.867 1.477 1 97.19 114 VAL A N 1
ATOM 920 C CA . VAL A 1 114 ? -13.828 -6.871 1.768 1 97.19 114 VAL A CA 1
ATOM 921 C C . VAL A 1 114 ? -14.055 -7.176 3.246 1 97.19 114 VAL A C 1
ATOM 923 O O . VAL A 1 114 ? -13.102 -7.465 3.98 1 97.19 114 VAL A O 1
ATOM 926 N N . LYS A 1 115 ? -15.266 -7.117 3.678 1 95.75 115 LYS A N 1
ATOM 927 C CA . LYS A 1 115 ? -15.617 -7.188 5.094 1 95.75 115 LYS A CA 1
ATOM 928 C C . LYS A 1 115 ? -15.578 -8.625 5.598 1 95.75 115 LYS A C 1
ATOM 930 O O . LYS A 1 115 ? -15.312 -8.867 6.777 1 95.75 115 LYS A O 1
ATOM 935 N N . SER A 1 116 ? -15.93 -9.602 4.727 1 96.81 116 SER A N 1
ATOM 936 C CA . SER A 1 116 ? -16.078 -10.992 5.121 1 96.81 116 SER A CA 1
ATOM 937 C C . SER A 1 116 ? -15.953 -11.93 3.922 1 96.81 116 SER A C 1
ATOM 939 O O . SER A 1 116 ? -15.883 -11.469 2.779 1 96.81 116 SER A O 1
ATOM 941 N N . MET A 1 117 ? -15.859 -13.18 4.285 1 97.31 117 MET A N 1
ATOM 942 C CA . MET A 1 117 ? -15.82 -14.156 3.195 1 97.31 117 MET A CA 1
ATOM 943 C C . MET A 1 117 ? -17.141 -14.172 2.428 1 97.31 117 MET A C 1
ATOM 945 O O . MET A 1 117 ? -17.156 -14.414 1.22 1 97.31 117 MET A O 1
ATOM 949 N N . LYS A 1 118 ? -18.234 -13.867 3.143 1 97.81 118 LYS A N 1
ATOM 950 C CA . LYS A 1 118 ? -19.516 -13.734 2.455 1 97.81 118 LYS A CA 1
ATOM 951 C C . LYS A 1 118 ? -19.484 -12.578 1.461 1 97.81 118 LYS A C 1
ATOM 953 O O . LYS A 1 118 ? -19.938 -12.719 0.324 1 97.81 118 LYS A O 1
ATOM 958 N N . ALA A 1 119 ? -18.969 -11.445 1.889 1 96.88 119 ALA A N 1
ATOM 959 C CA . ALA A 1 119 ? -18.812 -10.305 0.997 1 96.88 119 ALA A CA 1
ATOM 960 C C . ALA A 1 119 ? -17.891 -10.641 -0.176 1 96.88 119 ALA A C 1
ATOM 962 O O . ALA A 1 119 ? -18.109 -10.172 -1.297 1 96.88 119 ALA A O 1
ATOM 963 N N . TYR A 1 120 ? -16.922 -11.484 0.094 1 98.06 120 TYR A N 1
ATOM 964 C CA . TYR A 1 120 ? -16.016 -11.906 -0.974 1 98.06 120 TYR A CA 1
ATOM 965 C C . TYR A 1 120 ? -16.75 -12.766 -1.995 1 98.06 120 TYR A C 1
ATOM 967 O O . TYR A 1 120 ? -16.594 -12.578 -3.203 1 98.06 120 TYR A O 1
ATOM 975 N N . GLN A 1 121 ? -17.453 -13.672 -1.487 1 97.56 121 GLN A N 1
ATOM 976 C CA . GLN A 1 121 ? -18.234 -14.5 -2.387 1 97.56 121 GLN A CA 1
ATOM 977 C C . GLN A 1 121 ? -19.156 -13.641 -3.252 1 97.56 121 GLN A C 1
ATOM 979 O O . GLN A 1 121 ? -19.312 -13.898 -4.449 1 97.56 121 GLN A O 1
ATOM 984 N N . GLU A 1 122 ? -19.766 -12.633 -2.648 1 97.12 122 GLU A N 1
ATOM 985 C CA . GLU A 1 122 ? -20.609 -11.711 -3.395 1 97.12 122 GLU A CA 1
ATOM 986 C C . GLU A 1 122 ? -19.812 -10.953 -4.449 1 97.12 122 GLU A C 1
ATOM 988 O O . GLU A 1 122 ? -20.281 -10.766 -5.574 1 97.12 122 GLU A O 1
ATOM 993 N N . PHE A 1 123 ? -18.688 -10.555 -4.09 1 97.81 123 PHE A N 1
ATOM 994 C CA . PHE A 1 123 ? -17.797 -9.883 -5.039 1 97.81 123 PHE A CA 1
ATOM 995 C C . PHE A 1 123 ? -17.516 -10.789 -6.234 1 97.81 123 PHE A C 1
ATOM 997 O O . PHE A 1 123 ? -17.641 -10.359 -7.387 1 97.81 123 PHE A O 1
ATOM 1004 N N . MET A 1 124 ? -17.141 -12.023 -5.988 1 97 124 MET A N 1
ATOM 1005 C CA . MET A 1 124 ? -16.812 -12.984 -7.031 1 97 124 MET A CA 1
ATOM 1006 C C . MET A 1 124 ? -18 -13.25 -7.938 1 97 124 MET A C 1
ATOM 1008 O O . MET A 1 124 ? -17.859 -13.312 -9.164 1 97 124 MET A O 1
ATOM 1012 N N . SER A 1 125 ? -19.141 -13.281 -7.352 1 95.56 125 SER A N 1
ATOM 1013 C CA . SER A 1 125 ? -20.328 -13.703 -8.102 1 95.56 125 SER A CA 1
ATOM 1014 C C . SER A 1 125 ? -20.953 -12.539 -8.852 1 95.56 125 SER A C 1
ATOM 1016 O O . SER A 1 125 ? -21.453 -12.703 -9.969 1 95.56 125 SER A O 1
ATOM 1018 N N . SER A 1 126 ? -20.828 -11.312 -8.297 1 95.56 126 SER A N 1
ATOM 1019 C CA . SER A 1 126 ? -21.609 -10.219 -8.852 1 95.56 126 SER A CA 1
ATOM 1020 C C . SER A 1 126 ? -20.719 -9.164 -9.492 1 95.56 126 SER A C 1
ATOM 1022 O O . SER A 1 126 ? -21.156 -8.43 -10.383 1 95.56 126 SER A O 1
ATOM 1024 N N . LYS A 1 127 ? -19.547 -9.062 -9.125 1 95.56 127 LYS A N 1
ATOM 1025 C CA . LYS A 1 127 ? -18.734 -7.945 -9.586 1 95.56 127 LYS A CA 1
ATOM 1026 C C . LYS A 1 127 ? -17.578 -8.43 -10.469 1 95.56 127 LYS A C 1
ATOM 1028 O O . LYS A 1 127 ? -17.359 -7.895 -11.555 1 95.56 127 LYS A O 1
ATOM 1033 N N . LEU A 1 128 ? -16.906 -9.484 -10.062 1 95.06 128 LEU A N 1
ATOM 1034 C CA . LEU A 1 128 ? -15.742 -9.953 -10.82 1 95.06 128 LEU A CA 1
ATOM 1035 C C . LEU A 1 128 ? -16.141 -10.328 -12.242 1 95.06 128 LEU A C 1
ATOM 1037 O O . LEU A 1 128 ? -15.422 -10.016 -13.195 1 95.06 128 LEU A O 1
ATOM 1041 N N . GLY A 1 129 ? -17.281 -10.945 -12.344 1 90.44 129 GLY A N 1
ATOM 1042 C CA . GLY A 1 129 ? -17.766 -11.375 -13.648 1 90.44 129 GLY A CA 1
ATOM 1043 C C . GLY A 1 129 ? -18.109 -10.219 -14.57 1 90.44 129 GLY A C 1
ATOM 1044 O O . GLY A 1 129 ? -18.234 -10.398 -15.781 1 90.44 129 GLY A O 1
ATOM 1045 N N . THR A 1 130 ? -18.297 -9.07 -14 1 93.44 130 THR A N 1
ATOM 1046 C CA . THR A 1 130 ? -18.656 -7.902 -14.812 1 93.44 130 THR A CA 1
ATOM 1047 C C . THR A 1 130 ? -17.406 -7.242 -15.383 1 93.44 130 THR A C 1
ATOM 1049 O O . THR A 1 130 ? -17.5 -6.402 -16.281 1 93.44 130 THR A O 1
ATOM 1052 N N . LEU A 1 131 ? -16.281 -7.605 -14.883 1 95.44 131 LEU A N 1
ATOM 1053 C CA . LEU A 1 131 ? -15.039 -7.055 -15.414 1 95.44 131 LEU A CA 1
ATOM 1054 C C . LEU A 1 131 ? -14.773 -7.582 -16.812 1 95.44 131 LEU A C 1
ATOM 1056 O O . LEU A 1 131 ? -14.906 -8.781 -17.078 1 95.44 131 LEU A O 1
ATOM 1060 N N . PRO A 1 132 ? -14.32 -6.773 -17.672 1 94.62 132 PRO A N 1
ATOM 1061 C CA . PRO A 1 132 ? -14.133 -7.164 -19.062 1 94.62 132 PRO A CA 1
ATOM 1062 C C . PRO A 1 132 ? -13.07 -8.25 -19.234 1 94.62 132 PRO A C 1
ATOM 1064 O O . PRO A 1 132 ? -11.969 -8.141 -18.703 1 94.62 132 PRO A O 1
ATOM 1067 N N . GLY A 1 133 ? -13.477 -9.305 -20 1 94.62 133 GLY A N 1
ATOM 1068 C CA . GLY A 1 133 ? -12.5 -10.227 -20.562 1 94.62 133 GLY A CA 1
ATOM 1069 C C . GLY A 1 133 ? -12.062 -11.297 -19.578 1 94.62 133 GLY A C 1
ATOM 1070 O O . GLY A 1 133 ? -11.18 -12.102 -19.891 1 94.62 133 GLY A O 1
ATOM 1071 N N . VAL A 1 134 ? -12.625 -11.414 -18.422 1 95.69 134 VAL A N 1
ATOM 1072 C CA . VAL A 1 134 ? -12.188 -12.391 -17.422 1 95.69 134 VAL A CA 1
ATOM 1073 C C . VAL A 1 134 ? -12.531 -13.797 -17.906 1 95.69 134 VAL A C 1
ATOM 1075 O O . VAL A 1 134 ? -13.695 -14.109 -18.156 1 95.69 134 VAL A O 1
ATOM 1078 N N . ILE A 1 135 ? -11.516 -14.586 -17.953 1 94.81 135 ILE A N 1
ATOM 1079 C CA . ILE A 1 135 ? -11.695 -15.945 -18.453 1 94.81 135 ILE A CA 1
ATOM 1080 C C . ILE A 1 135 ? -11.477 -16.938 -17.312 1 94.81 135 ILE A C 1
ATOM 1082 O O . ILE A 1 135 ? -12.227 -17.906 -17.172 1 94.81 135 ILE A O 1
ATOM 1086 N N . GLN A 1 136 ? -10.492 -16.766 -16.594 1 95.75 136 GLN A N 1
ATOM 1087 C CA . GLN A 1 136 ? -10.086 -17.656 -15.516 1 95.75 136 GLN A CA 1
ATOM 1088 C C . GLN A 1 136 ? -9.477 -16.875 -14.352 1 95.75 136 GLN A C 1
ATOM 1090 O O . GLN A 1 136 ? -8.805 -15.859 -14.57 1 95.75 136 GLN A O 1
ATOM 1095 N N . THR A 1 137 ? -9.75 -17.344 -13.164 1 96.88 137 THR A N 1
ATOM 1096 C CA . THR A 1 137 ? -9.164 -16.703 -11.992 1 96.88 137 THR A CA 1
ATOM 1097 C C . THR A 1 137 ? -8.547 -17.734 -11.055 1 96.88 137 THR A C 1
ATOM 1099 O O . THR A 1 137 ? -8.961 -18.906 -11.055 1 96.88 137 THR A O 1
ATOM 1102 N N . ARG A 1 138 ? -7.566 -17.375 -10.359 1 96.69 138 ARG A N 1
ATOM 1103 C CA . ARG A 1 138 ? -6.992 -18.078 -9.227 1 96.69 138 ARG A CA 1
ATOM 1104 C C . ARG A 1 138 ? -6.844 -17.156 -8.016 1 96.69 138 ARG A C 1
ATOM 1106 O O . ARG A 1 138 ? -6.188 -16.125 -8.102 1 96.69 138 ARG A O 1
ATOM 1113 N N . SER A 1 139 ? -7.418 -17.609 -6.902 1 97.5 139 SER A N 1
ATOM 1114 C CA . SER A 1 139 ? -7.473 -16.734 -5.734 1 97.5 139 SER A CA 1
ATOM 1115 C C . SER A 1 139 ? -6.598 -17.266 -4.605 1 97.5 139 SER A C 1
ATOM 1117 O O . SER A 1 139 ? -6.543 -18.484 -4.371 1 97.5 139 SER A O 1
ATOM 1119 N N . GLU A 1 140 ? -5.91 -16.406 -3.961 1 98.12 140 GLU A N 1
ATOM 1120 C CA . GLU A 1 140 ? -5.184 -16.688 -2.729 1 98.12 140 GLU A CA 1
ATOM 1121 C C . GLU A 1 140 ? -5.605 -15.742 -1.605 1 98.12 140 GLU A C 1
ATOM 1123 O O . GLU A 1 140 ? -5.344 -14.539 -1.668 1 98.12 140 GLU A O 1
ATOM 1128 N N . VAL A 1 141 ? -6.223 -16.297 -0.573 1 98.25 141 VAL A N 1
ATOM 1129 C CA . VAL A 1 141 ? -6.676 -15.492 0.562 1 98.25 141 VAL A CA 1
ATOM 1130 C C . VAL A 1 141 ? -5.496 -15.18 1.479 1 98.25 141 VAL A C 1
ATOM 1132 O O . VAL A 1 141 ? -4.676 -16.062 1.765 1 98.25 141 VAL A O 1
ATOM 1135 N N . VAL A 1 142 ? -5.391 -13.977 1.908 1 97.94 142 VAL A N 1
ATOM 1136 C CA . VAL A 1 142 ? -4.375 -13.594 2.883 1 97.94 142 VAL A CA 1
ATOM 1137 C C . VAL A 1 142 ? -4.746 -14.141 4.262 1 97.94 142 VAL A C 1
ATOM 1139 O O . VAL A 1 142 ? -5.773 -13.758 4.828 1 97.94 142 VAL A O 1
ATOM 1142 N N . ILE A 1 143 ? -3.926 -14.992 4.648 1 97 143 ILE A N 1
ATOM 1143 C CA . ILE A 1 143 ? -4.137 -15.547 5.98 1 97 143 ILE A CA 1
ATOM 1144 C C . ILE A 1 143 ? -3.627 -14.57 7.035 1 97 143 ILE A C 1
ATOM 1146 O O . ILE A 1 143 ? -4.289 -14.336 8.047 1 97 143 ILE A O 1
ATOM 1150 N N . GLU A 1 144 ? -2.49 -13.977 6.816 1 95.5 144 GLU A N 1
ATOM 1151 C CA . GLU A 1 144 ? -1.91 -12.984 7.707 1 95.5 144 GLU A CA 1
ATOM 1152 C C . GLU A 1 144 ? -1.03 -12 6.941 1 95.5 144 GLU A C 1
ATOM 1154 O O . GLU A 1 144 ? -0.322 -12.391 6.012 1 95.5 144 GLU A O 1
ATOM 1159 N N . GLU A 1 145 ? -1.148 -10.781 7.316 1 95.44 145 GLU A N 1
ATOM 1160 C CA . GLU A 1 145 ? -0.243 -9.742 6.844 1 95.44 145 GLU A CA 1
ATOM 1161 C C . GLU A 1 145 ? 0.901 -9.516 7.828 1 95.44 145 GLU A C 1
ATOM 1163 O O . GLU A 1 145 ? 0.682 -9.047 8.945 1 95.44 145 GLU A O 1
ATOM 1168 N N . HIS A 1 146 ? 2.133 -9.727 7.387 1 95.44 146 HIS A N 1
ATOM 1169 C CA . HIS A 1 146 ? 3.262 -9.688 8.305 1 95.44 146 HIS A CA 1
ATOM 1170 C C . HIS A 1 146 ? 4.031 -8.383 8.18 1 95.44 146 HIS A C 1
ATOM 1172 O O . HIS A 1 146 ? 4.773 -7.996 9.086 1 95.44 146 HIS A O 1
ATOM 1178 N N . LYS A 1 147 ? 4.027 -7.836 7.082 1 95.25 147 LYS A N 1
ATOM 1179 C CA . LYS A 1 147 ? 4.617 -6.527 6.824 1 95.25 147 LYS A CA 1
ATOM 1180 C C . LYS A 1 147 ? 3.744 -5.707 5.879 1 95.25 147 LYS A C 1
ATOM 1182 O O . LYS A 1 147 ? 3.389 -6.168 4.793 1 95.25 147 LYS A O 1
ATOM 1187 N N . THR A 1 148 ? 3.377 -4.539 6.418 1 90.69 148 THR A N 1
ATOM 1188 C CA . THR A 1 148 ? 2.555 -3.637 5.621 1 90.69 148 THR A CA 1
ATOM 1189 C C . THR A 1 148 ? 3.408 -2.537 4.996 1 90.69 148 THR A C 1
ATOM 1191 O O . THR A 1 148 ? 4.281 -1.969 5.656 1 90.69 148 THR A O 1
ATOM 1194 N N . GLY A 1 149 ? 3.215 -2.379 3.727 1 86.56 149 GLY A N 1
ATOM 1195 C CA . GLY A 1 149 ? 3.953 -1.325 3.049 1 86.56 149 GLY A CA 1
ATOM 1196 C C . GLY A 1 149 ? 3.098 -0.119 2.711 1 86.56 149 GLY A C 1
ATOM 1197 O O . GLY A 1 149 ? 1.905 -0.258 2.426 1 86.56 149 GLY A O 1
ATOM 1198 N N . PHE A 1 150 ? 3.699 1.034 2.793 1 88.31 150 PHE A N 1
ATOM 1199 C CA . PHE A 1 150 ? 3.062 2.27 2.352 1 88.31 150 PHE A CA 1
ATOM 1200 C C . PHE A 1 150 ? 3.857 2.914 1.222 1 88.31 150 PHE A C 1
ATOM 1202 O O . PHE A 1 150 ? 4.223 4.09 1.303 1 88.31 150 PHE A O 1
ATOM 1209 N N . GLY A 1 151 ? 4.078 2.064 0.212 1 88.25 151 GLY A N 1
ATOM 1210 C CA . GLY A 1 151 ? 4.883 2.537 -0.903 1 88.25 151 GLY A CA 1
ATOM 1211 C C . GLY A 1 151 ? 6.367 2.293 -0.713 1 88.25 151 GLY A C 1
ATOM 1212 O O . GLY A 1 151 ? 6.766 1.388 0.024 1 88.25 151 GLY A O 1
ATOM 1213 N N . VAL A 1 152 ? 7.133 3.109 -1.309 1 91.5 152 VAL A N 1
ATOM 1214 C CA . VAL A 1 152 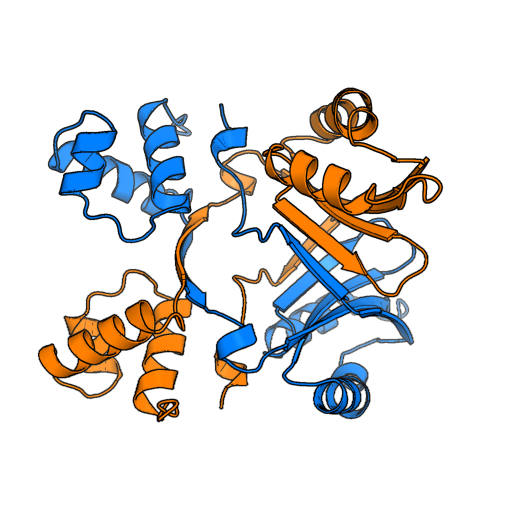? 8.578 2.891 -1.36 1 91.5 152 VAL A CA 1
ATOM 1215 C C . VAL A 1 152 ? 9.195 3.221 -0.006 1 91.5 152 VAL A C 1
ATOM 1217 O O . VAL A 1 152 ? 8.805 4.188 0.647 1 91.5 152 VAL A O 1
ATOM 1220 N N . ASN A 1 153 ? 10.109 2.383 0.378 1 90.38 153 ASN A N 1
ATOM 1221 C CA . ASN A 1 153 ? 10.938 2.672 1.543 1 90.38 153 ASN A CA 1
ATOM 1222 C C . ASN A 1 153 ? 12.117 3.574 1.184 1 90.38 153 ASN A C 1
ATOM 1224 O O . ASN A 1 153 ? 13.016 3.164 0.448 1 90.38 153 ASN A O 1
ATOM 1228 N N . PRO A 1 154 ? 12.109 4.723 1.737 1 88.94 154 PRO A N 1
ATOM 1229 C CA . PRO A 1 154 ? 13.18 5.648 1.354 1 88.94 154 PRO A CA 1
ATOM 1230 C C . PRO A 1 154 ? 14.555 5.191 1.828 1 88.94 154 PRO A C 1
ATOM 1232 O O . PRO A 1 154 ? 15.57 5.746 1.408 1 88.94 154 PRO A O 1
ATOM 1235 N N . GLU A 1 155 ? 14.617 4.234 2.66 1 87.56 155 GLU A N 1
ATOM 1236 C CA . GLU A 1 155 ? 15.906 3.695 3.08 1 87.56 155 GLU A CA 1
ATOM 1237 C C . GLU A 1 155 ? 16.656 3.078 1.903 1 87.56 155 GLU A C 1
ATOM 1239 O O . GLU A 1 155 ? 17.875 2.883 1.969 1 87.56 155 GLU A O 1
ATOM 1244 N N . LEU A 1 156 ? 15.93 2.824 0.903 1 90.38 156 LEU A N 1
ATOM 1245 C CA . LEU A 1 156 ? 16.531 2.25 -0.296 1 90.38 156 LEU A CA 1
ATOM 1246 C C . LEU A 1 156 ? 17.375 3.287 -1.034 1 90.38 156 LEU A C 1
ATOM 1248 O O . LEU A 1 156 ? 18.188 2.936 -1.896 1 90.38 156 LEU A O 1
ATOM 1252 N N . LEU A 1 157 ? 17.125 4.539 -0.795 1 85.25 157 LEU A N 1
ATOM 1253 C CA . LEU A 1 157 ? 17.812 5.617 -1.499 1 85.25 157 LEU A CA 1
ATOM 1254 C C . LEU A 1 157 ? 19.156 5.918 -0.847 1 85.25 157 LEU A C 1
ATOM 1256 O O . LEU A 1 157 ? 20 6.609 -1.432 1 85.25 157 LEU A O 1
ATOM 1260 N N . GLY A 1 158 ? 19.594 5.273 0.15 1 73.12 158 GLY A N 1
ATOM 1261 C CA . GLY A 1 158 ? 20.844 5.559 0.83 1 73.12 158 GLY A CA 1
ATOM 1262 C C . GLY A 1 158 ? 20.688 6.516 1.997 1 73.12 158 GLY A C 1
ATOM 1263 O O . GLY A 1 158 ? 19.656 7.191 2.117 1 73.12 158 GLY A O 1
ATOM 1264 N N . MET B 1 1 ? -18.328 1.37 25.703 1 37.91 1 MET B N 1
ATOM 1265 C CA . MET B 1 1 ? -19.297 1.233 24.625 1 37.91 1 MET B CA 1
ATOM 1266 C C . MET B 1 1 ? -18.625 1.429 23.266 1 37.91 1 MET B C 1
ATOM 1268 O O . MET B 1 1 ? -17.859 2.369 23.078 1 37.91 1 MET B O 1
ATOM 1272 N N . SER B 1 2 ? -18.297 0.432 22.406 1 48.19 2 SER B N 1
ATOM 1273 C CA . SER B 1 2 ? -17.562 0.486 21.156 1 48.19 2 SER B CA 1
ATOM 1274 C C . SER B 1 2 ? -18.125 1.555 20.219 1 48.19 2 SER B C 1
ATOM 1276 O O . SER B 1 2 ? -19.312 1.532 19.891 1 48.19 2 SER B O 1
ATOM 1278 N N . TYR B 1 3 ? -17.766 2.828 20.484 1 59.06 3 TYR B N 1
ATOM 1279 C CA . TYR B 1 3 ? -18.266 3.918 19.641 1 59.06 3 TYR B CA 1
ATOM 1280 C C . TYR B 1 3 ? -18.406 3.48 18.188 1 59.06 3 TYR B C 1
ATOM 1282 O O . TYR B 1 3 ? -17.516 2.822 17.656 1 59.06 3 TYR B O 1
ATOM 1290 N N . GLN B 1 4 ? -19.656 3.451 17.766 1 81.5 4 GLN B N 1
ATOM 1291 C CA . GLN B 1 4 ? -19.984 3.178 16.375 1 81.5 4 GLN B CA 1
ATOM 1292 C C . GLN B 1 4 ? -19.734 4.402 15.5 1 81.5 4 GLN B C 1
ATOM 1294 O O . GLN B 1 4 ? -20.172 5.504 15.828 1 81.5 4 GLN B O 1
ATOM 1299 N N . LEU B 1 5 ? -18.922 4.328 14.516 1 92.38 5 LEU B N 1
ATOM 1300 C CA . LEU B 1 5 ? -18.609 5.418 13.594 1 92.38 5 LEU B CA 1
ATOM 1301 C C . LEU B 1 5 ? -19.875 5.969 12.961 1 92.38 5 LEU B C 1
ATOM 1303 O O . LEU B 1 5 ? -20.734 5.207 12.508 1 92.38 5 LEU B O 1
ATOM 1307 N N . ASP B 1 6 ? -20.062 7.234 13.055 1 93.5 6 ASP B N 1
ATOM 1308 C CA . ASP B 1 6 ? -21.203 7.824 12.367 1 93.5 6 ASP B CA 1
ATOM 1309 C C . ASP B 1 6 ? -20.797 8.367 11 1 93.5 6 ASP B C 1
ATOM 1311 O O . ASP B 1 6 ? -19.672 8.141 10.539 1 93.5 6 ASP B O 1
ATOM 1315 N N . ARG B 1 7 ? -21.734 9.016 10.32 1 93.19 7 ARG B N 1
ATOM 1316 C CA . ARG B 1 7 ? -21.547 9.477 8.953 1 93.19 7 ARG B CA 1
ATOM 1317 C C . ARG B 1 7 ? -20.422 10.508 8.875 1 93.19 7 ARG B C 1
ATOM 1319 O O . ARG B 1 7 ? -19.672 10.539 7.906 1 93.19 7 ARG B O 1
ATOM 1326 N N . ILE B 1 8 ? -20.359 11.312 9.883 1 95.06 8 ILE B N 1
ATOM 1327 C CA . ILE B 1 8 ? -19.328 12.352 9.898 1 95.06 8 ILE B CA 1
ATOM 1328 C C . ILE B 1 8 ? -17.953 11.719 10.039 1 95.06 8 ILE B C 1
ATOM 1330 O O . ILE B 1 8 ? -17.016 12.102 9.336 1 95.06 8 ILE B O 1
ATOM 1334 N N . ASP B 1 9 ? -17.844 10.742 10.969 1 95.94 9 ASP B N 1
ATOM 1335 C CA . ASP B 1 9 ? -16.594 10.023 11.141 1 95.94 9 ASP B CA 1
ATOM 1336 C C . ASP B 1 9 ? -16.125 9.414 9.82 1 95.94 9 ASP B C 1
ATOM 1338 O O . ASP B 1 9 ? -14.945 9.531 9.461 1 95.94 9 ASP B O 1
ATOM 1342 N N . LEU B 1 10 ? -17.047 8.797 9.109 1 95.19 10 LEU B N 1
ATOM 1343 C CA . LEU B 1 10 ? -16.734 8.133 7.852 1 95.19 10 LEU B CA 1
ATOM 1344 C C . LEU B 1 10 ? -16.281 9.148 6.801 1 95.19 10 LEU B C 1
ATOM 1346 O O . LEU B 1 10 ? -15.375 8.875 6.02 1 95.19 10 LEU B O 1
ATOM 1350 N N . HIS B 1 11 ? -16.906 10.203 6.797 1 95.94 11 HIS B N 1
ATOM 1351 C CA . HIS B 1 11 ? -16.516 11.266 5.875 1 95.94 11 HIS B CA 1
ATOM 1352 C C . HIS B 1 11 ? -15.109 11.766 6.18 1 95.94 11 HIS B C 1
ATOM 1354 O O . HIS B 1 11 ? -14.312 11.984 5.266 1 95.94 11 HIS B O 1
ATOM 1360 N N . ILE B 1 12 ? -14.836 11.938 7.441 1 97.25 12 ILE B N 1
ATOM 1361 C CA . ILE B 1 12 ? -13.508 12.359 7.859 1 97.25 12 ILE B CA 1
ATOM 1362 C C . ILE B 1 12 ? -12.469 11.359 7.363 1 97.25 12 ILE B C 1
ATOM 1364 O O . ILE B 1 12 ? -11.453 11.742 6.773 1 97.25 12 ILE B O 1
ATOM 1368 N N . LEU B 1 13 ? -12.742 10.078 7.566 1 97.31 13 LEU B N 1
ATOM 1369 C CA . LEU B 1 13 ? -11.812 9.031 7.156 1 97.31 13 LEU B CA 1
ATOM 1370 C C . LEU B 1 13 ? -11.594 9.062 5.648 1 97.31 13 LEU B C 1
ATOM 1372 O O . LEU B 1 13 ? -10.461 8.891 5.18 1 97.31 13 LEU B O 1
ATOM 1376 N N . ARG B 1 14 ? -12.656 9.289 4.91 1 96.38 14 ARG B N 1
ATOM 1377 C CA . ARG B 1 14 ? -12.555 9.336 3.453 1 96.38 14 ARG B CA 1
ATOM 1378 C C . ARG B 1 14 ? -11.656 10.484 3.008 1 96.38 14 ARG B C 1
ATOM 1380 O O . ARG B 1 14 ? -10.75 10.289 2.188 1 96.38 14 ARG B O 1
ATOM 1387 N N . VAL B 1 15 ? -11.867 11.633 3.576 1 96.94 15 VAL B N 1
ATOM 1388 C CA . VAL B 1 15 ? -11.102 12.805 3.178 1 96.94 15 VAL B CA 1
ATOM 1389 C C . VAL B 1 15 ? -9.633 12.633 3.568 1 96.94 15 VAL B C 1
ATOM 1391 O O . VAL B 1 15 ? -8.742 12.836 2.744 1 96.94 15 VAL B O 1
ATOM 1394 N N . LEU B 1 16 ? -9.391 12.188 4.762 1 97.31 16 LEU B N 1
ATOM 1395 C CA . LEU B 1 16 ? -8.023 12.086 5.266 1 97.31 16 LEU B CA 1
ATOM 1396 C C . LEU B 1 16 ? -7.254 10.992 4.523 1 97.31 16 LEU B C 1
ATOM 1398 O O . LEU B 1 16 ? -6.039 11.102 4.344 1 97.31 16 LEU B O 1
ATOM 1402 N N . HIS B 1 17 ? -7.969 9.969 4.109 1 96.5 17 HIS B N 1
ATOM 1403 C CA . HIS B 1 17 ? -7.32 8.93 3.324 1 96.5 17 HIS B CA 1
ATOM 1404 C C . HIS B 1 17 ? -6.703 9.5 2.051 1 96.5 17 HIS B C 1
ATOM 1406 O O . HIS B 1 17 ? -5.602 9.109 1.664 1 96.5 17 HIS B O 1
ATOM 1412 N N . SER B 1 18 ? -7.395 10.453 1.482 1 94.81 18 SER B N 1
ATOM 1413 C CA . SER B 1 18 ? -6.934 11 0.212 1 94.81 18 SER B CA 1
ATOM 1414 C C . SER B 1 18 ? -6.098 12.258 0.424 1 94.81 18 SER B C 1
ATOM 1416 O O . SER B 1 18 ? -5.242 12.586 -0.403 1 94.81 18 SER B O 1
ATOM 1418 N N . ARG B 1 19 ? -6.395 12.977 1.454 1 96.5 19 ARG B N 1
ATOM 1419 C CA . ARG B 1 19 ? -5.727 14.227 1.783 1 96.5 19 ARG B CA 1
ATOM 1420 C C . ARG B 1 19 ? -5.277 14.242 3.24 1 96.5 19 ARG B C 1
ATOM 1422 O O . ARG B 1 19 ? -5.809 15 4.051 1 96.5 19 ARG B O 1
ATOM 1429 N N . GLY B 1 20 ? -4.25 13.586 3.469 1 97 20 GLY B N 1
ATOM 1430 C CA . GLY B 1 20 ? -3.799 13.352 4.832 1 97 20 GLY B CA 1
ATOM 1431 C C . GLY B 1 20 ? -3.324 14.617 5.527 1 97 20 GLY B C 1
ATOM 1432 O O . GLY B 1 20 ? -3.299 14.68 6.758 1 97 20 GLY B O 1
ATOM 1433 N N . ARG B 1 21 ? -3.043 15.648 4.777 1 96.56 21 ARG B N 1
ATOM 1434 C CA . ARG B 1 21 ? -2.523 16.875 5.379 1 96.56 21 ARG B CA 1
ATOM 1435 C C . ARG B 1 21 ? -3.529 18 5.262 1 96.56 21 ARG B C 1
ATOM 1437 O O . ARG B 1 21 ? -3.172 19.172 5.41 1 96.56 21 ARG B O 1
ATOM 1444 N N . ILE B 1 22 ? -4.68 17.719 4.988 1 96.88 22 ILE B N 1
ATOM 1445 C CA . ILE B 1 22 ? -5.68 18.766 4.883 1 96.88 22 ILE B CA 1
ATOM 1446 C C . ILE B 1 22 ? -5.781 19.516 6.203 1 96.88 22 ILE B C 1
ATOM 1448 O O . ILE B 1 22 ? -5.828 18.906 7.273 1 96.88 22 ILE B O 1
ATOM 1452 N N . PRO B 1 23 ? -5.715 20.844 6.133 1 96.25 23 PRO B N 1
ATOM 1453 C CA . PRO B 1 23 ? -5.93 21.594 7.367 1 96.25 23 PRO B CA 1
ATOM 1454 C C . PRO B 1 23 ? -7.297 21.328 7.992 1 96.25 23 PRO B C 1
ATOM 1456 O O . PRO B 1 23 ? -8.289 21.172 7.277 1 96.25 23 PRO B O 1
ATOM 1459 N N . VAL B 1 24 ? -7.293 21.344 9.289 1 96.81 24 VAL B N 1
ATOM 1460 C CA . VAL B 1 24 ? -8.516 21 10.016 1 96.81 24 VAL B CA 1
ATOM 1461 C C . VAL B 1 24 ? -9.617 22 9.656 1 96.81 24 VAL B C 1
ATOM 1463 O O . VAL B 1 24 ? -10.789 21.625 9.555 1 96.81 24 VAL B O 1
ATOM 1466 N N . VAL B 1 25 ? -9.25 23.219 9.477 1 97.5 25 VAL B N 1
ATOM 1467 C CA . VAL B 1 25 ? -10.234 24.25 9.148 1 97.5 25 VAL B CA 1
ATOM 1468 C C . VAL B 1 25 ? -10.898 23.922 7.816 1 97.5 25 VAL B C 1
ATOM 1470 O O . VAL B 1 25 ? -12.117 24.078 7.668 1 97.5 25 VAL B O 1
ATOM 1473 N N . GLU B 1 26 ? -10.211 23.484 6.855 1 97.94 26 GLU B N 1
ATOM 1474 C CA . GLU B 1 26 ? -10.75 23.094 5.555 1 97.94 26 GLU B CA 1
ATOM 1475 C C . GLU B 1 26 ? -11.57 21.812 5.66 1 97.94 26 GLU B C 1
ATOM 1477 O O . GLU B 1 26 ? -12.625 21.688 5.043 1 97.94 26 GLU B O 1
ATOM 1482 N N . LEU B 1 27 ? -11.023 20.859 6.391 1 98.12 27 LEU B N 1
ATOM 1483 C CA . LEU B 1 27 ? -11.75 19.609 6.629 1 98.12 27 LEU B CA 1
ATOM 1484 C C . LEU B 1 27 ? -13.117 19.891 7.246 1 98.12 27 LEU B C 1
ATOM 1486 O O . LEU B 1 27 ? -14.125 19.344 6.793 1 98.12 27 LEU B O 1
ATOM 1490 N N . ALA B 1 28 ? -13.094 20.734 8.203 1 98.25 28 ALA B N 1
ATOM 1491 C CA . ALA B 1 28 ? -14.328 21.094 8.898 1 98.25 28 ALA B CA 1
ATOM 1492 C C . ALA B 1 28 ? -15.367 21.641 7.926 1 98.25 28 ALA B C 1
ATOM 1494 O O . ALA B 1 28 ? -16.531 21.25 7.969 1 98.25 28 ALA B O 1
ATOM 1495 N N . LYS B 1 29 ? -14.945 22.516 7.047 1 97.5 29 LYS B N 1
ATOM 1496 C CA . LYS B 1 29 ? -15.828 23.109 6.039 1 97.5 29 LYS B CA 1
ATOM 1497 C C . LYS B 1 29 ? -16.406 22.031 5.133 1 97.5 29 LYS B C 1
ATOM 1499 O O . LYS B 1 29 ? -17.609 22.047 4.828 1 97.5 29 LYS B O 1
ATOM 1504 N N . GLN B 1 30 ? -15.633 21.094 4.785 1 96.06 30 GLN B N 1
ATOM 1505 C CA . GLN B 1 30 ? -16.031 20.047 3.855 1 96.06 30 GLN B CA 1
ATOM 1506 C C . GLN B 1 30 ? -17.078 19.141 4.488 1 96.06 30 GLN B C 1
ATOM 1508 O O . GLN B 1 30 ? -17.953 18.609 3.793 1 96.06 30 GLN B O 1
ATOM 1513 N N . ILE B 1 31 ? -16.969 18.938 5.723 1 95.19 31 ILE B N 1
ATOM 1514 C CA . ILE B 1 31 ? -17.859 17.953 6.344 1 95.19 31 ILE B CA 1
ATOM 1515 C C . ILE B 1 31 ? -18.953 18.672 7.129 1 95.19 31 ILE B C 1
ATOM 1517 O O . ILE B 1 31 ? -19.656 18.062 7.926 1 95.19 31 ILE B O 1
ATOM 1521 N N . ASN B 1 32 ? -19.016 19.938 7.016 1 95.38 32 ASN B N 1
ATOM 1522 C CA . ASN B 1 32 ? -20.062 20.781 7.566 1 95.38 32 ASN B CA 1
ATOM 1523 C C . ASN B 1 32 ? -20.047 20.781 9.094 1 95.38 32 ASN B C 1
ATOM 1525 O O . ASN B 1 32 ? -21.078 20.562 9.727 1 95.38 32 ASN B O 1
ATOM 1529 N N . LEU B 1 33 ? -18.891 20.969 9.617 1 96.31 33 LEU B N 1
ATOM 1530 C CA . LEU B 1 33 ? -18.672 21.203 11.047 1 96.31 33 LEU B CA 1
ATOM 1531 C C . LEU B 1 33 ? -17.859 22.469 11.273 1 96.31 33 LEU B C 1
ATOM 1533 O O . LEU B 1 33 ? -17.312 23.047 10.328 1 96.31 33 LEU B O 1
ATOM 1537 N N . THR B 1 34 ? -17.938 22.828 12.562 1 96.44 34 THR B N 1
ATOM 1538 C CA . THR B 1 34 ? -16.984 23.844 12.977 1 96.44 34 THR B CA 1
ATOM 1539 C C . THR B 1 34 ? -15.633 23.203 13.32 1 96.44 34 THR B C 1
ATOM 1541 O O . THR B 1 34 ? -15.539 21.984 13.43 1 96.44 34 THR B O 1
ATOM 1544 N N . THR B 1 35 ? -14.594 24 13.484 1 97.5 35 THR B N 1
ATOM 1545 C CA . THR B 1 35 ? -13.219 23.531 13.602 1 97.5 35 THR B CA 1
ATOM 1546 C C . THR B 1 35 ? -13.047 22.688 14.867 1 97.5 35 THR B C 1
ATOM 1548 O O . THR B 1 35 ? -12.445 21.609 14.82 1 97.5 35 THR B O 1
ATOM 1551 N N . SER B 1 36 ? -13.539 23.125 15.977 1 97.38 36 SER B N 1
ATOM 1552 C CA . SER B 1 36 ? -13.289 22.438 17.234 1 97.38 36 SER B CA 1
ATOM 1553 C C . SER B 1 36 ? -13.906 21.047 17.25 1 97.38 36 SER B C 1
ATOM 1555 O O . SER B 1 36 ? -13.211 20.047 17.469 1 97.38 36 SER B O 1
ATOM 1557 N N . PRO B 1 37 ? -15.219 20.922 16.969 1 97.44 37 PRO B N 1
ATOM 1558 C CA . PRO B 1 37 ? -15.797 19.578 16.891 1 97.44 37 PRO B CA 1
ATOM 1559 C C . PRO B 1 37 ? -15.102 18.672 15.875 1 97.44 37 PRO B C 1
ATOM 1561 O O . PRO B 1 37 ? -14.953 17.469 16.109 1 97.44 37 PRO B O 1
ATOM 1564 N N . CYS B 1 38 ? -14.766 19.234 14.781 1 98.12 38 CYS B N 1
ATOM 1565 C CA . CYS B 1 38 ? -14.047 18.453 13.773 1 98.12 38 CYS B CA 1
ATOM 1566 C C . CYS B 1 38 ? -12.719 17.953 14.32 1 98.12 38 CYS B C 1
ATOM 1568 O O . CYS B 1 38 ? -12.406 16.766 14.203 1 98.12 38 CYS B O 1
ATOM 1570 N N . SER B 1 39 ? -11.969 18.859 14.922 1 97.81 39 SER B N 1
ATOM 1571 C CA . SER B 1 39 ? -10.688 18.484 15.5 1 97.81 39 SER B CA 1
ATOM 1572 C C . SER B 1 39 ? -10.844 17.391 16.547 1 97.81 39 SER B C 1
ATOM 1574 O O . SER B 1 39 ? -10.039 16.453 16.609 1 97.81 39 SER B O 1
ATOM 1576 N N . ASP B 1 40 ? -11.812 17.5 17.344 1 97.88 40 ASP B N 1
ATOM 1577 C CA . ASP B 1 40 ? -12.07 16.516 18.391 1 97.88 40 ASP B CA 1
ATOM 1578 C C . ASP B 1 40 ? -12.344 15.141 17.781 1 97.88 40 ASP B C 1
ATOM 1580 O O . ASP B 1 40 ? -11.875 14.125 18.297 1 97.88 40 ASP B O 1
ATOM 1584 N N . ARG B 1 41 ? -13.102 15.141 16.75 1 97.38 41 ARG B N 1
ATOM 1585 C CA . ARG B 1 41 ? -13.43 13.875 16.094 1 97.38 41 ARG B CA 1
ATOM 1586 C C . ARG B 1 41 ? -12.18 13.242 15.477 1 97.38 41 ARG B C 1
ATOM 1588 O O . ARG B 1 41 ? -11.977 12.031 15.594 1 97.38 41 ARG B O 1
ATOM 1595 N N . VAL B 1 42 ? -11.391 14 14.836 1 98 42 VAL B N 1
ATOM 1596 C CA . VAL B 1 42 ? -10.164 13.484 14.242 1 98 42 VAL B CA 1
ATOM 1597 C C . VAL B 1 42 ? -9.273 12.891 15.328 1 98 42 VAL B C 1
ATOM 1599 O O . VAL B 1 42 ? -8.789 11.766 15.195 1 98 42 VAL B O 1
ATOM 1602 N N . LYS B 1 43 ? -9.102 13.672 16.391 1 97.69 43 LYS B N 1
ATOM 1603 C CA . LYS B 1 43 ? -8.273 13.203 17.516 1 97.69 43 LYS B CA 1
ATOM 1604 C C . LYS B 1 43 ? -8.82 11.906 18.094 1 97.69 43 LYS B C 1
ATOM 1606 O O . LYS B 1 43 ? -8.055 11 18.422 1 97.69 43 LYS B O 1
ATOM 1611 N N . ARG B 1 44 ? -10.055 11.82 18.219 1 97.38 44 ARG B N 1
ATOM 1612 C CA . ARG B 1 44 ? -10.688 10.609 18.734 1 97.38 44 ARG B CA 1
ATOM 1613 C C . ARG B 1 44 ? -10.422 9.422 17.812 1 97.38 44 ARG B C 1
ATOM 1615 O O . ARG B 1 44 ? -10.086 8.336 18.281 1 97.38 44 ARG B O 1
ATOM 1622 N N . LEU B 1 45 ? -10.625 9.641 16.516 1 97.62 45 LEU B N 1
ATOM 1623 C CA . LEU B 1 45 ? -10.383 8.586 15.531 1 97.62 45 LEU B CA 1
ATOM 1624 C C . LEU B 1 45 ? -8.945 8.102 15.602 1 97.62 45 LEU B C 1
ATOM 1626 O O . LEU B 1 45 ? -8.672 6.914 15.422 1 97.62 45 LEU B O 1
ATOM 1630 N N . GLU B 1 46 ? -8.008 9 15.805 1 97.88 46 GLU B N 1
ATOM 1631 C CA . GLU B 1 46 ? -6.602 8.648 15.969 1 97.88 46 GLU B CA 1
ATOM 1632 C C . GLU B 1 46 ? -6.367 7.91 17.281 1 97.88 46 GLU B C 1
ATOM 1634 O O . GLU B 1 46 ? -5.723 6.859 17.297 1 97.88 46 GLU B O 1
ATOM 1639 N N . LYS B 1 47 ? -6.906 8.406 18.375 1 97.5 47 LYS B N 1
ATOM 1640 C CA . LYS B 1 47 ? -6.727 7.82 19.703 1 97.5 47 LYS B CA 1
ATOM 1641 C C . LYS B 1 47 ? -7.324 6.418 19.766 1 97.5 47 LYS B C 1
ATOM 1643 O O . LYS B 1 47 ? -6.742 5.52 20.375 1 97.5 47 LYS B O 1
ATOM 1648 N N . GLU B 1 48 ? -8.422 6.289 19.125 1 96.88 48 GLU B N 1
ATOM 1649 C CA . GLU B 1 48 ? -9.117 5.004 19.172 1 96.88 48 GLU B CA 1
ATOM 1650 C C . GLU B 1 48 ? -8.523 4.023 18.172 1 96.88 48 GLU B C 1
ATOM 1652 O O . GLU B 1 48 ? -8.93 2.857 18.109 1 96.88 48 GLU B O 1
ATOM 1657 N N . GLY B 1 49 ? -7.66 4.434 17.266 1 97.25 49 GLY B N 1
ATOM 1658 C CA . GLY B 1 49 ? -6.887 3.527 16.438 1 97.25 49 GLY B CA 1
ATOM 1659 C C . GLY B 1 49 ? -7.523 3.279 15.086 1 97.25 49 GLY B C 1
ATOM 1660 O O . GLY B 1 49 ? -7.16 2.328 14.391 1 97.25 49 GLY B O 1
ATOM 1661 N N . TYR B 1 50 ? -8.57 4.094 14.688 1 97.06 50 TYR B N 1
ATOM 1662 C CA . TYR B 1 50 ? -9.109 3.996 13.336 1 97.06 50 TYR B CA 1
ATOM 1663 C C . TYR B 1 50 ? -8.117 4.531 12.312 1 97.06 50 TYR B C 1
ATOM 1665 O O . TYR B 1 50 ? -8.117 4.105 11.156 1 97.06 50 TYR B O 1
ATOM 1673 N N . ILE B 1 51 ? -7.363 5.469 12.742 1 97.25 51 ILE B N 1
ATOM 1674 C CA . ILE B 1 51 ? -6.246 6.016 11.977 1 97.25 51 ILE B CA 1
ATOM 1675 C C . ILE B 1 51 ? -4.93 5.648 12.656 1 97.25 51 ILE B C 1
ATOM 1677 O O . ILE B 1 51 ? -4.684 6.035 13.797 1 97.25 51 ILE B O 1
ATOM 1681 N N . ASN B 1 52 ? -4.07 5 11.93 1 96.19 52 ASN B N 1
ATOM 1682 C CA . ASN B 1 52 ? -2.824 4.508 12.508 1 96.19 52 ASN B CA 1
ATOM 1683 C C . ASN B 1 52 ? -1.688 5.508 12.328 1 96.19 52 ASN B C 1
ATOM 1685 O O . ASN B 1 52 ? -0.652 5.402 12.984 1 96.19 52 ASN B O 1
ATOM 1689 N N . GLY B 1 53 ? -1.887 6.445 11.406 1 96.38 53 GLY B N 1
ATOM 1690 C CA . GLY B 1 53 ? -0.866 7.438 11.102 1 96.38 53 GLY B CA 1
ATOM 1691 C C . GLY B 1 53 ? -1.035 8.07 9.734 1 96.38 53 GLY B C 1
ATOM 1692 O O . GLY B 1 53 ? -2.051 7.859 9.07 1 96.38 53 GLY B O 1
ATOM 1693 N N . TYR B 1 54 ? -0.065 8.875 9.398 1 97.44 54 TYR B N 1
ATOM 1694 C CA . TYR B 1 54 ? -0.061 9.578 8.125 1 97.44 54 TYR B CA 1
ATOM 1695 C C . TYR B 1 54 ? 1.267 9.391 7.402 1 97.44 54 TYR B C 1
ATOM 1697 O O . TYR B 1 54 ? 2.33 9.406 8.023 1 97.44 54 TYR B O 1
ATOM 1705 N N . HIS B 1 55 ? 1.143 9.266 6.086 1 97.31 55 HIS B N 1
ATOM 1706 C CA . HIS B 1 55 ? 2.338 8.961 5.305 1 97.31 55 HIS B CA 1
ATOM 1707 C C . HIS B 1 55 ? 2.389 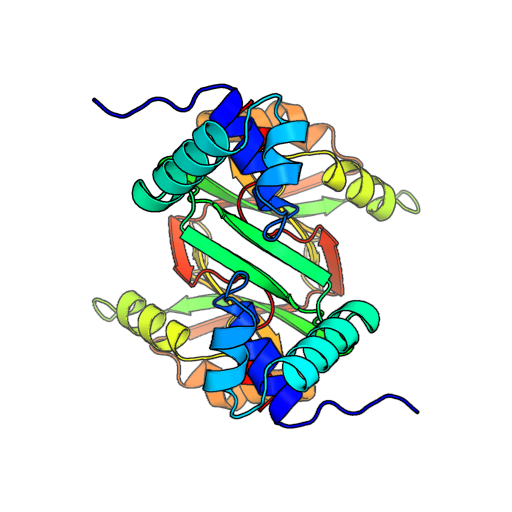9.797 4.031 1 97.31 55 HIS B C 1
ATOM 1709 O O . HIS B 1 55 ? 1.353 10.07 3.42 1 97.31 55 HIS B O 1
ATOM 1715 N N . ALA B 1 56 ? 3.598 10.148 3.658 1 97.31 56 ALA B N 1
ATOM 1716 C CA . ALA B 1 56 ? 3.791 10.695 2.318 1 97.31 56 ALA B CA 1
ATOM 1717 C C . ALA B 1 56 ? 3.854 9.586 1.276 1 97.31 56 ALA B C 1
ATOM 1719 O O . ALA B 1 56 ? 4.477 8.547 1.504 1 97.31 56 ALA B O 1
ATOM 1720 N N . GLU B 1 57 ? 3.127 9.758 0.276 1 96.5 57 GLU B N 1
ATOM 1721 C CA . GLU B 1 57 ? 3.264 8.906 -0.9 1 96.5 57 GLU B CA 1
ATOM 1722 C C . GLU B 1 57 ? 4.438 9.352 -1.771 1 96.5 57 GLU B C 1
ATOM 1724 O O . GLU B 1 57 ? 4.371 10.391 -2.424 1 96.5 57 GLU B O 1
ATOM 1729 N N . LEU B 1 58 ? 5.457 8.508 -1.806 1 96.56 58 LEU B N 1
ATOM 1730 C CA . LEU B 1 58 ? 6.656 8.836 -2.572 1 96.56 58 LEU B CA 1
ATOM 1731 C C . LEU B 1 58 ? 6.566 8.281 -3.988 1 96.56 58 LEU B C 1
ATOM 1733 O O . LEU B 1 58 ? 5.992 7.207 -4.199 1 96.56 58 LEU B O 1
ATOM 1737 N N . ASN B 1 59 ? 7.156 9.008 -4.883 1 96.19 59 ASN B N 1
ATOM 1738 C CA . ASN B 1 59 ? 7.156 8.602 -6.285 1 96.19 59 ASN B CA 1
ATOM 1739 C C . ASN B 1 59 ? 8.305 7.645 -6.59 1 96.19 59 ASN B C 1
ATOM 1741 O O . ASN B 1 59 ? 9.453 8.07 -6.738 1 96.19 59 ASN B O 1
ATOM 1745 N N . ALA B 1 60 ? 7.996 6.426 -6.746 1 94.69 60 ALA B N 1
ATOM 1746 C CA . ALA B 1 60 ? 9.008 5.387 -6.934 1 94.69 60 ALA B CA 1
ATOM 1747 C C . ALA B 1 60 ? 9.812 5.633 -8.203 1 94.69 60 ALA B C 1
ATOM 1749 O O . ALA B 1 60 ? 11.039 5.512 -8.195 1 94.69 60 ALA B O 1
ATOM 1750 N N . GLU B 1 61 ? 9.125 5.938 -9.258 1 93.69 61 GLU B N 1
ATOM 1751 C CA . GLU B 1 61 ? 9.789 6.148 -10.547 1 93.69 61 GLU B CA 1
ATOM 1752 C C . GLU B 1 61 ? 10.781 7.305 -10.469 1 93.69 61 GLU B C 1
ATOM 1754 O O . GLU B 1 61 ? 11.93 7.168 -10.898 1 93.69 61 GLU B O 1
ATOM 1759 N N . LYS B 1 62 ? 10.375 8.352 -9.93 1 94.12 62 LYS B N 1
ATOM 1760 C CA . LYS B 1 62 ? 11.242 9.516 -9.82 1 94.12 62 LYS B CA 1
ATOM 1761 C C . LYS B 1 62 ? 12.422 9.234 -8.891 1 94.12 62 LYS B C 1
ATOM 1763 O O . LYS B 1 62 ? 13.492 9.836 -9.039 1 94.12 62 LYS B O 1
ATOM 1768 N N . LEU B 1 63 ? 12.242 8.344 -8 1 95.06 63 LEU B N 1
ATOM 1769 C CA . LEU B 1 63 ? 13.289 8.016 -7.043 1 95.06 63 LEU B CA 1
ATOM 1770 C C . LEU B 1 63 ? 14.164 6.879 -7.562 1 95.06 63 LEU B C 1
ATOM 1772 O O . LEU B 1 63 ? 15.055 6.402 -6.852 1 95.06 63 LEU B O 1
ATOM 1776 N N . GLY B 1 64 ? 13.875 6.402 -8.695 1 94.19 64 GLY B N 1
ATOM 1777 C CA . GLY B 1 64 ? 14.703 5.406 -9.352 1 94.19 64 GLY B CA 1
ATOM 1778 C C . GLY B 1 64 ? 14.461 3.998 -8.836 1 94.19 64 GLY B C 1
ATOM 1779 O O . GLY B 1 64 ? 15.367 3.158 -8.859 1 94.19 64 GLY B O 1
ATOM 1780 N N . LEU B 1 65 ? 13.352 3.789 -8.281 1 95.62 65 LEU B N 1
ATOM 1781 C CA . LEU B 1 65 ? 12.961 2.475 -7.777 1 95.62 65 LEU B CA 1
ATOM 1782 C C . LEU B 1 65 ? 11.898 1.846 -8.672 1 95.62 65 LEU B C 1
ATOM 1784 O O . LEU B 1 65 ? 10.75 1.68 -8.266 1 95.62 65 LEU B O 1
ATOM 1788 N N . ASP B 1 66 ? 12.328 1.276 -9.758 1 94.44 66 ASP B N 1
ATOM 1789 C CA . ASP B 1 66 ? 11.453 1.031 -10.898 1 94.44 66 ASP B CA 1
ATOM 1790 C C . ASP B 1 66 ? 11 -0.427 -10.945 1 94.44 66 ASP B C 1
ATOM 1792 O O . ASP B 1 66 ? 10.062 -0.771 -11.664 1 94.44 66 ASP B O 1
ATOM 1796 N N . VAL B 1 67 ? 11.703 -1.223 -10.227 1 97.44 67 VAL B N 1
ATOM 1797 C CA . VAL B 1 67 ? 11.453 -2.65 -10.383 1 97.44 67 VAL B CA 1
ATOM 1798 C C . VAL B 1 67 ? 10.688 -3.172 -9.164 1 97.44 67 VAL B C 1
ATOM 1800 O O . VAL B 1 67 ? 11.109 -2.969 -8.023 1 97.44 67 VAL B O 1
ATOM 1803 N N . GLN B 1 68 ? 9.562 -3.752 -9.438 1 97.56 68 GLN B N 1
ATOM 1804 C CA . GLN B 1 68 ? 8.742 -4.418 -8.422 1 97.56 68 GLN B CA 1
ATOM 1805 C C . GLN B 1 68 ? 8.555 -5.895 -8.758 1 97.56 68 GLN B C 1
ATOM 1807 O O . GLN B 1 68 ? 8.344 -6.254 -9.914 1 97.56 68 GLN B O 1
ATOM 1812 N N . VAL B 1 69 ? 8.641 -6.723 -7.711 1 98.56 69 VAL B N 1
ATOM 1813 C CA . VAL B 1 69 ? 8.523 -8.164 -7.926 1 98.56 69 VAL B CA 1
ATOM 1814 C C . VAL B 1 69 ? 7.742 -8.797 -6.773 1 98.56 69 VAL B C 1
ATOM 1816 O O . VAL B 1 69 ? 8.016 -8.508 -5.605 1 98.56 69 VAL B O 1
ATOM 1819 N N . PHE B 1 70 ? 6.746 -9.594 -7.148 1 98.5 70 PHE B N 1
ATOM 1820 C CA . PHE B 1 70 ? 6.125 -10.484 -6.176 1 98.5 70 PHE B CA 1
ATOM 1821 C C . PHE B 1 70 ? 6.828 -11.836 -6.156 1 98.5 70 PHE B C 1
ATOM 1823 O O . PHE B 1 70 ? 7.031 -12.453 -7.207 1 98.5 70 PHE B O 1
ATOM 1830 N N . ILE B 1 71 ? 7.164 -12.281 -4.949 1 98.38 71 ILE B N 1
ATOM 1831 C CA . ILE B 1 71 ? 7.875 -13.547 -4.816 1 98.38 71 ILE B CA 1
ATOM 1832 C C . ILE B 1 71 ? 7.102 -14.484 -3.887 1 98.38 71 ILE B C 1
ATOM 1834 O O . ILE B 1 71 ? 6.957 -14.195 -2.695 1 98.38 71 ILE B O 1
ATOM 1838 N N . HIS B 1 72 ? 6.617 -15.594 -4.453 1 98.06 72 HIS B N 1
ATOM 1839 C CA . HIS B 1 72 ? 6.078 -16.688 -3.643 1 98.06 72 HIS B CA 1
ATOM 1840 C C . HIS B 1 72 ? 7.191 -17.562 -3.094 1 98.06 72 HIS B C 1
ATOM 1842 O O . HIS B 1 72 ? 8.125 -17.922 -3.82 1 98.06 72 HIS B O 1
ATOM 1848 N N . ILE B 1 73 ? 7.047 -17.938 -1.825 1 97.62 73 ILE B N 1
ATOM 1849 C CA . ILE B 1 73 ? 8.148 -18.641 -1.173 1 97.62 73 ILE B CA 1
ATOM 1850 C C . ILE B 1 73 ? 7.617 -19.875 -0.436 1 97.62 73 ILE B C 1
ATOM 1852 O O . ILE B 1 73 ? 6.629 -19.781 0.3 1 97.62 73 ILE B O 1
ATOM 1856 N N . ARG B 1 74 ? 8.234 -20.969 -0.716 1 96.31 74 ARG B N 1
ATOM 1857 C CA . ARG B 1 74 ? 8.062 -22.156 0.113 1 96.31 74 ARG B CA 1
ATOM 1858 C C . ARG B 1 74 ? 9.125 -22.219 1.205 1 96.31 74 ARG B C 1
ATOM 1860 O O . ARG B 1 74 ? 10.312 -22.031 0.935 1 96.31 74 ARG B O 1
ATOM 1867 N N . LEU B 1 75 ? 8.719 -22.438 2.426 1 95.06 75 LEU B N 1
ATOM 1868 C CA . LEU B 1 75 ? 9.633 -22.5 3.564 1 95.06 75 LEU B CA 1
ATOM 1869 C C . LEU B 1 75 ? 9.812 -23.938 4.043 1 95.06 75 LEU B C 1
ATOM 1871 O O . LEU B 1 75 ? 8.945 -24.781 3.826 1 95.06 75 LEU B O 1
ATOM 1875 N N . ASP B 1 76 ? 10.938 -24.109 4.664 1 91.38 76 ASP B N 1
ATOM 1876 C CA . ASP B 1 76 ? 11.211 -25.406 5.297 1 91.38 76 ASP B CA 1
ATOM 1877 C C . ASP B 1 76 ? 10.352 -25.594 6.543 1 91.38 76 ASP B C 1
ATOM 1879 O O . ASP B 1 76 ? 10.578 -24.953 7.57 1 91.38 76 ASP B O 1
ATOM 1883 N N . GLN B 1 77 ? 9.492 -26.484 6.438 1 81.44 77 GLN B N 1
ATOM 1884 C CA . GLN B 1 77 ? 8.5 -26.656 7.496 1 81.44 77 GLN B CA 1
ATOM 1885 C C . GLN B 1 77 ? 8.984 -27.641 8.547 1 81.44 77 GLN B C 1
ATOM 1887 O O . GLN B 1 77 ? 8.203 -28.109 9.383 1 81.44 77 GLN B O 1
ATOM 1892 N N . THR B 1 78 ? 10.148 -28.016 8.414 1 82.38 78 THR B N 1
ATOM 1893 C CA . THR B 1 78 ? 10.656 -28.984 9.367 1 82.38 78 THR B CA 1
ATOM 1894 C C . THR B 1 78 ? 10.906 -28.328 10.727 1 82.38 78 THR B C 1
ATOM 1896 O O . THR B 1 78 ? 10.992 -29.016 11.75 1 82.38 78 THR B O 1
ATOM 1899 N N . SER B 1 79 ? 11.148 -27.078 10.797 1 75.38 79 SER B N 1
ATOM 1900 C CA . SER B 1 79 ? 11.406 -26.375 12.047 1 75.38 79 SER B CA 1
ATOM 1901 C C . SER B 1 79 ? 10.164 -25.625 12.531 1 75.38 79 SER B C 1
ATOM 1903 O O . SER B 1 79 ? 9.438 -25.047 11.734 1 75.38 79 SER B O 1
ATOM 1905 N N . PHE B 1 80 ? 10.039 -25.828 13.852 1 78.25 80 PHE B N 1
ATOM 1906 C CA . PHE B 1 80 ? 8.977 -25.062 14.5 1 78.25 80 PHE B CA 1
ATOM 1907 C C . PHE B 1 80 ? 9.266 -23.578 14.453 1 78.25 80 PHE B C 1
ATOM 1909 O O . PHE B 1 80 ? 10.43 -23.156 14.516 1 78.25 80 PHE B O 1
ATOM 1916 N N . SER B 1 81 ? 8.414 -22.75 14.094 1 86.38 81 SER B N 1
ATOM 1917 C CA . SER B 1 81 ? 8.477 -21.297 14.195 1 86.38 81 SER B CA 1
ATOM 1918 C C . SER B 1 81 ? 9.219 -20.688 13.016 1 86.38 81 SER B C 1
ATOM 1920 O O . SER B 1 81 ? 9.727 -19.562 13.102 1 86.38 81 SER B O 1
ATOM 1922 N N . ILE B 1 82 ? 9.508 -21.453 12 1 89.25 82 ILE B N 1
ATOM 1923 C CA . ILE B 1 82 ? 10.273 -20.984 10.852 1 89.25 82 ILE B CA 1
ATOM 1924 C C . ILE B 1 82 ? 9.609 -19.734 10.266 1 89.25 82 ILE B C 1
ATOM 1926 O O . ILE B 1 82 ? 10.297 -18.797 9.875 1 89.25 82 ILE B O 1
ATOM 1930 N N . PHE B 1 83 ? 8.367 -19.75 10.258 1 89 83 PHE B N 1
ATOM 1931 C CA . PHE B 1 83 ? 7.668 -18.609 9.688 1 89 83 PHE B CA 1
ATOM 1932 C C . PHE B 1 83 ? 7.906 -17.359 10.523 1 89 83 PHE B C 1
ATOM 1934 O O . PHE B 1 83 ? 8.094 -16.266 9.984 1 89 83 PHE B O 1
ATOM 1941 N N . GLU B 1 84 ? 7.883 -17.547 11.781 1 92.31 84 GLU B N 1
ATOM 1942 C CA . GLU B 1 84 ? 8.117 -16.406 12.656 1 92.31 84 GLU B CA 1
ATOM 1943 C C . GLU B 1 84 ? 9.508 -15.812 12.43 1 92.31 84 GLU B C 1
ATOM 1945 O O . GLU B 1 84 ? 9.664 -14.586 12.375 1 92.31 84 GLU B O 1
ATOM 1950 N N . LYS B 1 85 ? 10.453 -16.672 12.344 1 94.38 85 LYS B N 1
ATOM 1951 C CA . LYS B 1 85 ? 11.82 -16.234 12.078 1 94.38 85 LYS B CA 1
ATOM 1952 C C . LYS B 1 85 ? 11.914 -15.531 10.727 1 94.38 85 LYS B C 1
ATOM 1954 O O . LYS B 1 85 ? 12.562 -14.484 10.609 1 94.38 85 LYS B O 1
ATOM 1959 N N . PHE B 1 86 ? 11.273 -16.125 9.797 1 96.12 86 PHE B N 1
ATOM 1960 C CA . PHE B 1 86 ? 11.242 -15.531 8.461 1 96.12 86 PHE B CA 1
ATOM 1961 C C . PHE B 1 86 ? 10.609 -14.148 8.5 1 96.12 86 PHE B C 1
ATOM 1963 O O . PHE B 1 86 ? 11.18 -13.18 7.992 1 96.12 86 PHE B O 1
ATOM 1970 N N . ALA B 1 87 ? 9.445 -14.047 9.109 1 94.56 87 ALA B N 1
ATOM 1971 C CA . ALA B 1 87 ? 8.695 -12.789 9.164 1 94.56 87 ALA B CA 1
ATOM 1972 C C . ALA B 1 87 ? 9.508 -11.703 9.867 1 94.56 87 ALA B C 1
ATOM 1974 O O . ALA B 1 87 ? 9.508 -10.547 9.438 1 94.56 87 ALA B O 1
ATOM 1975 N N . LYS B 1 88 ? 10.211 -11.984 10.875 1 95.75 88 LYS B N 1
ATOM 1976 C CA . LYS B 1 88 ? 11.047 -11.031 11.594 1 95.75 88 LYS B CA 1
ATOM 1977 C C . LYS B 1 88 ? 12.195 -10.531 10.719 1 95.75 88 LYS B C 1
ATOM 1979 O O . LYS B 1 88 ? 12.508 -9.344 10.711 1 95.75 88 LYS B O 1
ATOM 1984 N N . ALA B 1 89 ? 12.797 -11.445 10.023 1 96.31 89 ALA B N 1
ATOM 1985 C CA . ALA B 1 89 ? 13.906 -11.094 9.141 1 96.31 89 ALA B CA 1
ATOM 1986 C C . ALA B 1 89 ? 13.445 -10.172 8.016 1 96.31 89 ALA B C 1
ATOM 1988 O O . ALA B 1 89 ? 14.148 -9.227 7.652 1 96.31 89 ALA B O 1
ATOM 1989 N N . VAL B 1 90 ? 12.305 -10.445 7.457 1 96.38 90 VAL B N 1
ATOM 1990 C CA . VAL B 1 90 ? 11.719 -9.664 6.367 1 96.38 90 VAL B CA 1
ATOM 1991 C C . VAL B 1 90 ? 11.516 -8.219 6.816 1 96.38 90 VAL B C 1
ATOM 1993 O O . VAL B 1 90 ? 11.711 -7.289 6.031 1 96.38 90 VAL B O 1
ATOM 1996 N N . GLU B 1 91 ? 11.148 -8.023 8.07 1 94.25 91 GLU B N 1
ATOM 1997 C CA . GLU B 1 91 ? 10.883 -6.691 8.609 1 94.25 91 GLU B CA 1
ATOM 1998 C C . GLU B 1 91 ? 12.125 -5.805 8.523 1 94.25 91 GLU B C 1
ATOM 2000 O O . GLU B 1 91 ? 12.008 -4.582 8.391 1 94.25 91 GLU B O 1
ATOM 2005 N N . LEU B 1 92 ? 13.281 -6.379 8.477 1 92.81 92 LEU B N 1
ATOM 2006 C CA . LEU B 1 92 ? 14.531 -5.633 8.547 1 92.81 92 LEU B CA 1
ATOM 2007 C C . LEU B 1 92 ? 15.078 -5.348 7.152 1 92.81 92 LEU B C 1
ATOM 2009 O O . LEU B 1 92 ? 16.094 -4.668 7.008 1 92.81 92 LEU B O 1
ATOM 2013 N N . MET B 1 93 ? 14.453 -5.797 6.191 1 94.75 93 MET B N 1
ATOM 2014 C CA . MET B 1 93 ? 14.938 -5.609 4.824 1 94.75 93 MET B CA 1
ATOM 2015 C C . MET B 1 93 ? 14.156 -4.508 4.117 1 94.75 93 MET B C 1
ATOM 2017 O O . MET B 1 93 ? 12.992 -4.703 3.752 1 94.75 93 MET B O 1
ATOM 2021 N N . PRO B 1 94 ? 14.797 -3.426 3.777 1 94.5 94 PRO B N 1
ATOM 2022 C CA . PRO B 1 94 ? 14.094 -2.279 3.193 1 94.5 94 PRO B CA 1
ATOM 2023 C C . PRO B 1 94 ? 13.547 -2.57 1.796 1 94.5 94 PRO B C 1
ATOM 2025 O O . PRO B 1 94 ? 12.57 -1.954 1.372 1 94.5 94 PRO B O 1
ATOM 2028 N N . GLU B 1 95 ? 14.148 -3.516 1.13 1 96.94 95 GLU B N 1
ATOM 2029 C CA . GLU B 1 95 ? 13.703 -3.855 -0.218 1 96.94 95 GLU B CA 1
ATOM 2030 C C . GLU B 1 95 ? 12.32 -4.512 -0.192 1 96.94 95 GLU B C 1
ATOM 2032 O O . GLU B 1 95 ? 11.594 -4.477 -1.186 1 96.94 95 GLU B O 1
ATOM 2037 N N . ILE B 1 96 ? 12.031 -5.172 0.926 1 97.5 96 ILE B N 1
ATOM 2038 C CA . ILE B 1 96 ? 10.742 -5.84 1.047 1 97.5 96 ILE B CA 1
ATOM 2039 C C . ILE B 1 96 ? 9.695 -4.855 1.562 1 97.5 96 ILE B C 1
ATOM 2041 O O . ILE B 1 96 ? 9.789 -4.375 2.693 1 97.5 96 ILE B O 1
ATOM 2045 N N . GLU B 1 97 ? 8.688 -4.637 0.757 1 96.12 97 GLU B N 1
ATOM 2046 C CA . GLU B 1 97 ? 7.648 -3.672 1.102 1 96.12 97 GLU B CA 1
ATOM 2047 C C . GLU B 1 97 ? 6.512 -4.34 1.868 1 96.12 97 GLU B C 1
ATOM 2049 O O . GLU B 1 97 ? 5.922 -3.734 2.766 1 96.12 97 GLU B O 1
ATOM 2054 N N . GLU B 1 98 ? 6.195 -5.512 1.47 1 96.88 98 GLU B N 1
ATOM 2055 C CA . GLU B 1 98 ? 5.059 -6.238 2.021 1 96.88 98 GLU B CA 1
ATOM 2056 C C . GLU B 1 98 ? 5.371 -7.727 2.164 1 96.88 98 GLU B C 1
ATOM 2058 O O . GLU B 1 98 ? 6.188 -8.266 1.415 1 96.88 98 GLU B O 1
ATOM 2063 N N . CYS B 1 99 ? 4.688 -8.367 3.072 1 97.88 99 CYS B N 1
ATOM 2064 C CA . CYS B 1 99 ? 4.809 -9.805 3.307 1 97.88 99 CYS B CA 1
ATOM 2065 C C . CYS B 1 99 ? 3.482 -10.391 3.779 1 97.88 99 CYS B C 1
ATOM 2067 O O . CYS B 1 99 ? 2.875 -9.883 4.723 1 97.88 99 CYS B O 1
ATOM 2069 N N . TYR B 1 100 ? 3.131 -11.484 3.123 1 97.5 100 TYR B N 1
ATOM 2070 C CA . TYR B 1 100 ? 1.849 -12.125 3.393 1 97.5 100 TYR B CA 1
ATOM 2071 C C . TYR B 1 100 ? 2.018 -13.633 3.562 1 97.5 100 TYR B C 1
ATOM 2073 O O . TYR B 1 100 ? 2.801 -14.258 2.846 1 97.5 100 TYR B O 1
ATOM 2081 N N . SER B 1 101 ? 1.279 -14.203 4.492 1 96.44 101 SER B N 1
ATOM 2082 C CA . SER B 1 101 ? 0.944 -15.617 4.387 1 96.44 101 SER B CA 1
ATOM 2083 C C . SER B 1 101 ? -0.338 -15.82 3.588 1 96.44 101 SER B C 1
ATOM 2085 O O . SER B 1 101 ? -1.329 -15.125 3.801 1 96.44 101 SER B O 1
ATOM 2087 N N . LEU B 1 102 ? -0.347 -16.812 2.701 1 95.62 102 LEU B N 1
ATOM 2088 C CA . LEU B 1 102 ? -1.477 -16.984 1.796 1 95.62 102 LEU B CA 1
ATOM 2089 C C . LEU B 1 102 ? -2.021 -18.406 1.886 1 95.62 102 LEU B C 1
ATOM 2091 O O . LEU B 1 102 ? -1.324 -19.328 2.342 1 95.62 102 LEU B O 1
ATOM 2095 N N . SER B 1 103 ? -3.305 -18.719 1.49 1 94.94 103 SER B N 1
ATOM 2096 C CA . SER B 1 103 ? -3.947 -20.031 1.434 1 94.94 103 SER B CA 1
ATOM 2097 C C . SER B 1 103 ? -3.451 -20.844 0.24 1 94.94 103 SER B C 1
ATOM 2099 O O . SER B 1 103 ? -3.738 -22.031 0.13 1 94.94 103 SER B O 1
ATOM 2101 N N . GLY B 1 104 ? -2.566 -20.375 -0.568 1 90.44 104 GLY B N 1
ATOM 2102 C CA . GLY B 1 104 ? -2.152 -21.016 -1.807 1 90.44 104 GLY B CA 1
ATOM 2103 C C . GLY B 1 104 ? -1.079 -22.078 -1.604 1 90.44 104 GLY B C 1
ATOM 2104 O O . GLY B 1 104 ? -0.891 -22.562 -0.491 1 90.44 104 GLY B O 1
ATOM 2105 N N . ASP B 1 105 ? -0.417 -22.484 -2.688 1 92 105 ASP B N 1
ATOM 2106 C CA . ASP B 1 105 ? 0.535 -23.594 -2.729 1 92 105 ASP B CA 1
ATOM 2107 C C . ASP B 1 105 ? 1.851 -23.203 -2.053 1 92 105 ASP B C 1
ATOM 2109 O O . ASP B 1 105 ? 2.656 -24.078 -1.714 1 92 105 ASP B O 1
ATOM 2113 N N . PHE B 1 106 ? 2.049 -21.969 -1.926 1 95.44 106 PHE B N 1
ATOM 2114 C CA . PHE B 1 106 ? 3.256 -21.484 -1.264 1 95.44 106 PHE B CA 1
ATOM 2115 C C . PHE B 1 106 ? 2.949 -21.031 0.157 1 95.44 106 PHE B C 1
ATOM 2117 O O . PHE B 1 106 ? 1.791 -20.781 0.5 1 95.44 106 PHE B O 1
ATOM 2124 N N . ASP B 1 107 ? 3.961 -20.906 0.98 1 94.81 107 ASP B N 1
ATOM 2125 C CA . ASP B 1 107 ? 3.795 -20.578 2.393 1 94.81 107 ASP B CA 1
ATOM 2126 C C . ASP B 1 107 ? 3.652 -19.078 2.59 1 94.81 107 ASP B C 1
ATOM 2128 O O . ASP B 1 107 ? 2.959 -18.625 3.504 1 94.81 107 ASP B O 1
ATOM 2132 N N . THR B 1 108 ? 4.383 -18.312 1.748 1 96.94 108 THR B N 1
ATOM 2133 C CA . THR B 1 108 ? 4.348 -16.875 1.906 1 96.94 108 THR B CA 1
ATOM 2134 C C . THR B 1 108 ? 4.637 -16.172 0.58 1 96.94 108 THR B C 1
ATOM 2136 O O . THR B 1 108 ? 5.07 -16.812 -0.381 1 96.94 108 THR B O 1
ATOM 2139 N N . MET B 1 109 ? 4.316 -14.859 0.556 1 98 109 MET B N 1
ATOM 2140 C CA . MET B 1 109 ? 4.602 -13.984 -0.581 1 98 109 MET B CA 1
ATOM 2141 C C . MET B 1 109 ? 5.125 -12.633 -0.11 1 98 109 MET B C 1
ATOM 2143 O O . MET B 1 109 ? 4.602 -12.062 0.851 1 98 109 MET B O 1
ATOM 2147 N N . ILE B 1 110 ? 6.195 -12.164 -0.752 1 98.31 110 ILE B N 1
ATOM 2148 C CA . ILE B 1 110 ? 6.715 -10.836 -0.458 1 98.31 110 ILE B CA 1
ATOM 2149 C C . ILE B 1 110 ? 6.645 -9.961 -1.711 1 98.31 110 ILE B C 1
ATOM 2151 O O . ILE B 1 110 ? 6.707 -10.477 -2.832 1 98.31 110 ILE B O 1
ATOM 2155 N N . LYS B 1 111 ? 6.445 -8.734 -1.505 1 97.88 111 LYS B N 1
ATOM 2156 C CA . LYS B 1 111 ? 6.598 -7.715 -2.537 1 97.88 111 LYS B CA 1
ATOM 2157 C C . LYS B 1 111 ? 7.922 -6.977 -2.389 1 97.88 111 LYS B C 1
ATOM 2159 O O . LYS B 1 111 ? 8.203 -6.391 -1.338 1 97.88 111 LYS B O 1
ATOM 2164 N N . VAL B 1 112 ? 8.688 -6.969 -3.43 1 98.12 112 VAL B N 1
ATOM 2165 C CA . VAL B 1 112 ? 10.031 -6.391 -3.404 1 98.12 112 VAL B CA 1
ATOM 2166 C C . VAL B 1 112 ? 10.102 -5.207 -4.371 1 98.12 112 VAL B C 1
ATOM 2168 O O . VAL B 1 112 ? 9.555 -5.27 -5.473 1 98.12 112 VAL B O 1
ATOM 2171 N N . ARG B 1 113 ? 10.797 -4.195 -3.975 1 97.44 113 ARG B N 1
ATOM 2172 C CA . ARG B 1 113 ? 11.07 -3.043 -4.828 1 97.44 113 ARG B CA 1
ATOM 2173 C C . ARG B 1 113 ? 12.562 -2.709 -4.832 1 97.44 113 ARG B C 1
ATOM 2175 O O . ARG B 1 113 ? 13.188 -2.646 -3.777 1 97.44 113 ARG B O 1
ATOM 2182 N N . VAL B 1 114 ? 13.102 -2.531 -6.047 1 97.19 114 VAL B N 1
ATOM 2183 C CA . VAL B 1 114 ? 14.516 -2.232 -6.203 1 97.19 114 VAL B CA 1
ATOM 2184 C C . VAL B 1 114 ? 14.719 -1.29 -7.387 1 97.19 114 VAL B C 1
ATOM 2186 O O . VAL B 1 114 ? 13.766 -0.966 -8.102 1 97.19 114 VAL B O 1
ATOM 2189 N N . LYS B 1 115 ? 15.914 -0.861 -7.586 1 95.75 115 LYS B N 1
ATOM 2190 C CA . LYS B 1 115 ? 16.234 0.187 -8.547 1 95.75 115 LYS B CA 1
ATOM 2191 C C . LYS B 1 115 ? 16.25 -0.362 -9.969 1 95.75 115 LYS B 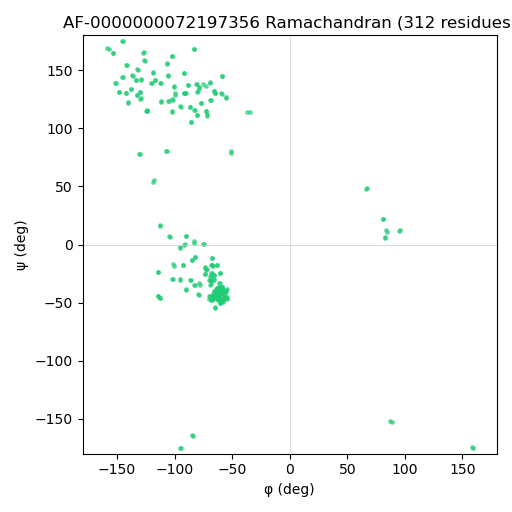C 1
ATOM 2193 O O . LYS B 1 115 ? 15.969 0.362 -10.93 1 95.75 115 LYS B O 1
ATOM 2198 N N . SER B 1 116 ? 16.703 -1.627 -10.141 1 96.81 116 SER B N 1
ATOM 2199 C CA . SER B 1 116 ? 16.922 -2.225 -11.453 1 96.81 116 SER B CA 1
ATOM 2200 C C . SER B 1 116 ? 16.875 -3.746 -11.383 1 96.81 116 SER B C 1
ATOM 2202 O O . SER B 1 116 ? 16.812 -4.32 -10.289 1 96.81 116 SER B O 1
ATOM 2204 N N . MET B 1 117 ? 16.828 -4.293 -12.586 1 97.31 117 MET B N 1
ATOM 2205 C CA . MET B 1 117 ? 16.859 -5.754 -12.617 1 97.31 117 MET B CA 1
ATOM 2206 C C . MET B 1 117 ? 18.203 -6.277 -12.102 1 97.31 117 MET B C 1
ATOM 2208 O O . MET B 1 117 ? 18.266 -7.352 -11.5 1 97.31 117 MET B O 1
ATOM 2212 N N . LYS B 1 118 ? 19.266 -5.477 -12.297 1 97.81 118 LYS B N 1
ATOM 2213 C CA . LYS B 1 118 ? 20.547 -5.844 -11.711 1 97.81 118 LYS B CA 1
ATOM 2214 C C . LYS B 1 118 ? 20.484 -5.852 -10.188 1 97.81 118 LYS B C 1
ATOM 2216 O O . LYS B 1 118 ? 20.969 -6.781 -9.547 1 97.81 118 LYS B O 1
ATOM 2221 N N . ALA B 1 119 ? 19.891 -4.824 -9.617 1 96.81 119 ALA B N 1
ATOM 2222 C CA . ALA B 1 119 ? 19.703 -4.77 -8.164 1 96.81 119 ALA B CA 1
ATOM 2223 C C . ALA B 1 119 ? 18.828 -5.93 -7.688 1 96.81 119 ALA B C 1
ATOM 2225 O O . ALA B 1 119 ? 19.062 -6.473 -6.602 1 96.81 119 ALA B O 1
ATOM 2226 N N . TYR B 1 120 ? 17.891 -6.316 -8.531 1 98.06 120 TYR B N 1
ATOM 2227 C CA . TYR B 1 120 ? 17.047 -7.453 -8.18 1 98.06 120 TYR B CA 1
ATOM 2228 C C . TYR B 1 120 ? 17.859 -8.742 -8.156 1 98.06 120 TYR B C 1
ATOM 2230 O O . TYR B 1 120 ? 17.719 -9.555 -7.23 1 98.06 120 TYR B O 1
ATOM 2238 N N . GLN B 1 121 ? 18.578 -8.906 -9.156 1 97.62 121 GLN B N 1
ATOM 2239 C CA . GLN B 1 121 ? 19.438 -10.086 -9.18 1 97.62 121 GLN B CA 1
ATOM 2240 C C . GLN B 1 121 ? 20.344 -10.141 -7.945 1 97.62 121 GLN B C 1
ATOM 2242 O O . GLN B 1 121 ? 20.531 -11.203 -7.359 1 97.62 121 GLN B O 1
ATOM 2247 N N . GLU B 1 122 ? 20.875 -8.992 -7.555 1 97.06 122 GLU B N 1
ATOM 2248 C CA . GLU B 1 122 ? 21.688 -8.922 -6.348 1 97.06 122 GLU B CA 1
ATOM 2249 C C . GLU B 1 122 ? 20.875 -9.273 -5.105 1 97.06 122 GLU B C 1
ATOM 2251 O O . GLU B 1 122 ? 21.359 -9.984 -4.223 1 97.06 122 GLU B O 1
ATOM 2256 N N . PHE B 1 123 ? 19.703 -8.805 -5.074 1 97.75 123 PHE B N 1
ATOM 2257 C CA . PHE B 1 123 ? 18.812 -9.141 -3.971 1 97.75 123 PHE B CA 1
ATOM 2258 C C . PHE B 1 123 ? 18.609 -10.648 -3.885 1 97.75 123 PHE B C 1
ATOM 2260 O O . PHE B 1 123 ? 18.734 -11.234 -2.811 1 97.75 123 PHE B O 1
ATOM 2267 N N . MET B 1 124 ? 18.312 -11.289 -4.992 1 96.94 124 MET B N 1
ATOM 2268 C CA . MET B 1 124 ? 18.047 -12.719 -5.059 1 96.94 124 MET B CA 1
ATOM 2269 C C . MET B 1 124 ? 19.281 -13.516 -4.637 1 96.94 124 MET B C 1
ATOM 2271 O O . MET B 1 124 ? 19.172 -14.492 -3.895 1 96.94 124 MET B O 1
ATOM 2275 N N . SER B 1 125 ? 20.406 -13.016 -5.012 1 95.44 125 SER B N 1
ATOM 2276 C CA . SER B 1 125 ? 21.625 -13.797 -4.82 1 95.44 125 SER B CA 1
ATOM 2277 C C . SER B 1 125 ? 22.219 -13.578 -3.432 1 95.44 125 SER B C 1
ATOM 2279 O O . SER B 1 125 ? 22.75 -14.508 -2.816 1 95.44 125 SER B O 1
ATOM 2281 N N . SER B 1 126 ? 22.016 -12.383 -2.865 1 95.38 126 SER B N 1
ATOM 2282 C CA . SER B 1 126 ? 22.75 -12.055 -1.65 1 95.38 126 SER B CA 1
ATOM 2283 C C . SER B 1 126 ? 21.812 -11.914 -0.455 1 95.38 126 SER B C 1
ATOM 2285 O O . SER B 1 126 ? 22.234 -12.086 0.691 1 95.38 126 SER B O 1
ATOM 2287 N N . LYS B 1 127 ? 20.609 -11.633 -0.643 1 95.44 127 LYS B N 1
ATOM 2288 C CA . LYS B 1 127 ? 19.75 -11.312 0.489 1 95.44 127 LYS B CA 1
ATOM 2289 C C . LYS B 1 127 ? 18.656 -12.367 0.656 1 95.44 127 LYS B C 1
ATOM 2291 O O . LYS B 1 127 ? 18.422 -12.859 1.761 1 95.44 127 LYS B O 1
ATOM 2296 N N . LEU B 1 128 ? 18.031 -12.766 -0.43 1 95 128 LEU B N 1
ATOM 2297 C CA . LEU B 1 128 ? 16.922 -13.703 -0.332 1 95 128 LEU B CA 1
ATOM 2298 C C . LEU B 1 128 ? 17.359 -15.016 0.309 1 95 128 LEU B C 1
ATOM 2300 O O . LEU B 1 128 ? 16.656 -15.578 1.146 1 95 128 LEU B O 1
ATOM 2304 N N . GLY B 1 129 ? 18.547 -15.438 -0.069 1 90.31 129 GLY B N 1
ATOM 2305 C CA . GLY B 1 129 ? 19.078 -16.688 0.455 1 90.31 129 GLY B CA 1
ATOM 2306 C C . GLY B 1 129 ? 19.391 -16.625 1.938 1 90.31 129 GLY B C 1
ATOM 2307 O O . GLY B 1 129 ? 19.547 -17.656 2.588 1 90.31 129 GLY B O 1
ATOM 2308 N N . THR B 1 130 ? 19.5 -15.43 2.463 1 93.31 130 THR B N 1
ATOM 2309 C CA . THR B 1 130 ? 19.812 -15.281 3.881 1 93.31 130 THR B CA 1
ATOM 2310 C C . THR B 1 130 ? 18.547 -15.352 4.727 1 93.31 130 THR B C 1
ATOM 2312 O O . THR B 1 130 ? 18.625 -15.484 5.949 1 93.31 130 THR B O 1
ATOM 2315 N N . LEU B 1 131 ? 17.438 -15.266 4.098 1 95.38 131 LEU B N 1
ATOM 2316 C CA . LEU B 1 131 ? 16.172 -15.375 4.832 1 95.38 131 LEU B CA 1
ATOM 2317 C C . LEU B 1 131 ? 15.969 -16.797 5.344 1 95.38 131 LEU B C 1
ATOM 2319 O O . LEU B 1 131 ? 16.172 -17.766 4.602 1 95.38 131 LEU B O 1
ATOM 2323 N N . PRO B 1 132 ? 15.5 -16.938 6.496 1 94.44 132 PRO B N 1
ATOM 2324 C CA . PRO B 1 132 ? 15.367 -18.266 7.109 1 94.44 132 PRO B CA 1
ATOM 2325 C C . PRO B 1 132 ? 14.375 -19.156 6.367 1 94.44 132 PRO B C 1
ATOM 2327 O O . PRO B 1 132 ? 13.258 -18.734 6.074 1 94.44 132 PRO B O 1
ATOM 2330 N N . GLY B 1 133 ? 14.844 -20.391 6.07 1 94.56 133 GLY B N 1
ATOM 2331 C CA . GLY B 1 133 ? 13.938 -21.469 5.707 1 94.56 133 GLY B CA 1
ATOM 2332 C C . GLY B 1 133 ? 13.531 -21.453 4.246 1 94.56 133 GLY B C 1
ATOM 2333 O O . GLY B 1 133 ? 12.711 -22.25 3.811 1 94.56 133 GLY B O 1
ATOM 2334 N N . VAL B 1 134 ? 14.07 -20.594 3.43 1 95.62 134 VAL B N 1
ATOM 2335 C CA . VAL B 1 134 ? 13.664 -20.5 2.031 1 95.62 134 VAL B CA 1
ATOM 2336 C C . VAL B 1 134 ? 14.102 -21.75 1.277 1 95.62 134 VAL B C 1
ATOM 2338 O O . VAL B 1 134 ? 15.289 -22.078 1.249 1 95.62 134 VAL B O 1
ATOM 2341 N N . ILE B 1 135 ? 13.133 -22.359 0.677 1 94.75 135 ILE B N 1
ATOM 2342 C CA . ILE B 1 135 ? 13.398 -23.594 -0.035 1 94.75 135 ILE B CA 1
ATOM 2343 C C . ILE B 1 135 ? 13.219 -23.391 -1.536 1 94.75 135 ILE B C 1
ATOM 2345 O O . ILE B 1 135 ? 14.016 -23.875 -2.342 1 94.75 135 ILE B O 1
ATOM 2349 N N . GLN B 1 136 ? 12.211 -22.781 -1.891 1 95.69 136 GLN B N 1
ATOM 2350 C CA . GLN B 1 136 ? 11.82 -22.562 -3.281 1 95.69 136 GLN B CA 1
ATOM 2351 C C . GLN B 1 136 ? 11.141 -21.203 -3.455 1 95.69 136 GLN B C 1
ATOM 2353 O O . GLN B 1 136 ? 10.422 -20.75 -2.564 1 95.69 136 GLN B O 1
ATOM 2358 N N . THR B 1 137 ? 11.406 -20.594 -4.586 1 96.88 137 THR B N 1
ATOM 2359 C CA . THR B 1 137 ? 10.758 -19.328 -4.871 1 96.88 137 THR B CA 1
ATOM 2360 C C . THR B 1 137 ? 10.18 -19.312 -6.281 1 96.88 137 THR B C 1
ATOM 2362 O O . THR B 1 137 ? 10.648 -20.047 -7.156 1 96.88 137 THR B O 1
ATOM 2365 N N . ARG B 1 138 ? 9.164 -18.594 -6.473 1 96.62 138 ARG B N 1
ATOM 2366 C CA . ARG B 1 138 ? 8.602 -18.219 -7.77 1 96.62 138 ARG B CA 1
ATOM 2367 C C . ARG B 1 138 ? 8.367 -16.719 -7.852 1 96.62 138 ARG B C 1
ATOM 2369 O O . ARG B 1 138 ? 7.652 -16.156 -7.027 1 96.62 138 ARG B O 1
ATOM 2376 N N . SER B 1 139 ? 8.945 -16.125 -8.898 1 97.5 139 SER B N 1
ATOM 2377 C CA . SER B 1 139 ? 8.922 -14.672 -8.992 1 97.5 139 SER B CA 1
ATOM 2378 C C . SER B 1 139 ? 8.047 -14.203 -10.156 1 97.5 139 SER B C 1
ATOM 2380 O O . SER B 1 139 ? 8.062 -14.812 -11.227 1 97.5 139 SER B O 1
ATOM 2382 N N . GLU B 1 140 ? 7.301 -13.188 -9.938 1 98.12 140 GLU B N 1
ATOM 2383 C CA . GLU B 1 140 ? 6.559 -12.477 -10.977 1 98.12 140 GLU B CA 1
ATOM 2384 C C . GLU B 1 140 ? 6.898 -10.992 -10.977 1 98.12 140 GLU B C 1
ATOM 2386 O O . GLU B 1 140 ? 6.574 -10.273 -10.023 1 98.12 140 GLU B O 1
ATOM 2391 N N . VAL B 1 141 ? 7.52 -10.523 -12.047 1 98.25 141 VAL B N 1
ATOM 2392 C CA . VAL B 1 141 ? 7.895 -9.117 -12.164 1 98.25 141 VAL B CA 1
ATOM 2393 C C . VAL B 1 141 ? 6.676 -8.289 -12.555 1 98.25 141 VAL B C 1
ATOM 2395 O O . VAL B 1 141 ? 5.902 -8.688 -13.43 1 98.25 141 VAL B O 1
ATOM 2398 N N . VAL B 1 142 ? 6.484 -7.184 -11.914 1 97.94 142 VAL B N 1
ATOM 2399 C CA . VAL B 1 142 ? 5.422 -6.258 -12.281 1 97.94 142 VAL B CA 1
ATOM 2400 C C . VAL B 1 142 ? 5.789 -5.539 -13.578 1 97.94 142 VAL B C 1
ATOM 2402 O O . VAL B 1 142 ? 6.777 -4.801 -13.633 1 97.94 142 VAL B O 1
ATOM 2405 N N . ILE B 1 143 ? 5.016 -5.836 -14.5 1 97 143 ILE B N 1
ATOM 2406 C CA . ILE B 1 143 ? 5.215 -5.172 -15.781 1 97 143 ILE B CA 1
ATOM 2407 C C . ILE B 1 143 ? 4.629 -3.764 -15.734 1 97 143 ILE B C 1
ATOM 2409 O O . ILE B 1 143 ? 5.254 -2.805 -16.188 1 97 143 ILE B O 1
ATOM 2413 N N . GLU B 1 144 ? 3.463 -3.617 -15.172 1 95.56 144 GLU B N 1
ATOM 2414 C CA . GLU B 1 144 ? 2.807 -2.324 -15.008 1 95.56 144 GLU B CA 1
ATOM 2415 C C . GLU B 1 144 ? 1.893 -2.322 -13.781 1 95.56 144 GLU B C 1
ATOM 2417 O O . GLU B 1 144 ? 1.229 -3.32 -13.492 1 95.56 144 GLU B O 1
ATOM 2422 N N . GLU B 1 145 ? 1.937 -1.248 -13.094 1 95.56 145 GLU B N 1
ATOM 2423 C CA . GLU B 1 145 ? 0.989 -0.983 -12.016 1 95.56 145 GLU B CA 1
ATOM 2424 C C . GLU B 1 145 ? -0.191 -0.151 -12.508 1 95.56 145 GLU B C 1
ATOM 2426 O O . GLU B 1 145 ? -0.027 1.019 -12.859 1 95.56 145 GLU B O 1
ATOM 2431 N N . HIS B 1 146 ? -1.398 -0.702 -12.43 1 95.56 146 HIS B N 1
ATOM 2432 C CA . HIS B 1 146 ? -2.551 -0.035 -13.023 1 95.56 146 HIS B CA 1
ATOM 2433 C C . HIS B 1 146 ? -3.387 0.673 -11.961 1 95.56 146 HIS B C 1
ATOM 2435 O O . HIS B 1 146 ? -4.156 1.582 -12.281 1 95.56 146 HIS B O 1
ATOM 2441 N N . LYS B 1 147 ? -3.379 0.19 -10.828 1 95.44 147 LYS B N 1
ATOM 2442 C CA . LYS B 1 147 ? -4.035 0.811 -9.68 1 95.44 147 LYS B CA 1
ATOM 2443 C C . LYS B 1 147 ? -3.189 0.674 -8.422 1 95.44 147 LYS B C 1
ATOM 2445 O O . LYS B 1 147 ? -2.795 -0.433 -8.047 1 95.44 147 LYS B O 1
ATOM 2450 N N . THR B 1 148 ? -2.898 1.856 -7.887 1 90.81 148 THR B N 1
ATOM 2451 C CA . THR B 1 148 ? -2.109 1.885 -6.66 1 90.81 148 THR B CA 1
ATOM 2452 C C . THR B 1 148 ? -3.008 2.088 -5.445 1 90.81 148 THR B C 1
ATOM 2454 O O . THR B 1 148 ? -3.914 2.924 -5.469 1 90.81 148 THR B O 1
ATOM 2457 N N . GLY B 1 149 ? -2.826 1.245 -4.508 1 86.75 149 GLY B N 1
ATOM 2458 C CA . GLY B 1 149 ? -3.605 1.391 -3.289 1 86.75 149 GLY B CA 1
ATOM 2459 C C . GLY B 1 149 ? -2.799 1.931 -2.125 1 86.75 149 GLY B C 1
ATOM 2460 O O . GLY B 1 149 ? -1.599 1.67 -2.02 1 86.75 149 GLY B O 1
ATOM 2461 N N . PHE B 1 150 ? -3.455 2.703 -1.309 1 88.75 150 PHE B N 1
ATOM 2462 C CA . PHE B 1 150 ? -2.873 3.176 -0.058 1 88.75 150 PHE B CA 1
ATOM 2463 C C . PHE B 1 150 ? -3.676 2.674 1.137 1 88.75 150 PHE B C 1
ATOM 2465 O O . PHE B 1 150 ? -4.133 3.467 1.963 1 88.75 150 PHE B O 1
ATOM 2472 N N . GLY B 1 151 ? -3.797 1.348 1.14 1 88.75 151 GLY B N 1
ATOM 2473 C CA . GLY B 1 151 ? -4.594 0.747 2.197 1 88.75 151 GLY B CA 1
ATOM 2474 C C . GLY B 1 151 ? -6.07 0.671 1.861 1 88.75 151 GLY B C 1
ATOM 2475 O O . GLY B 1 151 ? -6.445 0.638 0.687 1 88.75 151 GLY B O 1
ATOM 2476 N N . VAL B 1 152 ? -6.848 0.7 2.857 1 91.69 152 VAL B N 1
ATOM 2477 C CA . VAL B 1 152 ? -8.281 0.459 2.711 1 91.69 152 VAL B CA 1
ATOM 2478 C C . VAL B 1 152 ? -8.945 1.665 2.047 1 91.69 152 VAL B C 1
ATOM 2480 O O . VAL B 1 152 ? -8.609 2.812 2.352 1 91.69 152 VAL B O 1
ATOM 2483 N N . ASN B 1 153 ? -9.812 1.353 1.125 1 90.5 153 ASN B N 1
ATOM 2484 C CA . ASN B 1 153 ? -10.672 2.379 0.553 1 90.5 153 ASN B CA 1
ATOM 2485 C C . ASN B 1 153 ? -11.891 2.643 1.436 1 90.5 153 ASN B C 1
ATOM 2487 O O . ASN B 1 153 ? -12.758 1.776 1.583 1 90.5 153 ASN B O 1
ATOM 2491 N N . PRO B 1 154 ? -11.953 3.809 1.941 1 88.94 154 PRO B N 1
ATOM 2492 C CA . PRO B 1 154 ? -13.055 4.074 2.863 1 88.94 154 PRO B CA 1
ATOM 2493 C C . PRO B 1 154 ? -14.422 4.066 2.172 1 88.94 154 PRO B C 1
ATOM 2495 O O . PRO B 1 154 ? -15.453 4.07 2.84 1 88.94 154 PRO B O 1
ATOM 2498 N N . GLU B 1 155 ? -14.469 4.066 0.904 1 87.44 155 GLU B N 1
ATOM 2499 C CA . GLU B 1 155 ? -15.734 3.963 0.189 1 87.44 155 GLU B CA 1
ATOM 2500 C C . GLU B 1 155 ? -16.422 2.635 0.479 1 87.44 155 GLU B C 1
ATOM 2502 O O . GLU B 1 155 ? -17.625 2.496 0.262 1 87.44 155 GLU B O 1
ATOM 2507 N N . LEU B 1 156 ? -15.664 1.75 0.967 1 90.5 156 LEU B N 1
ATOM 2508 C CA . LEU B 1 156 ? -16.203 0.442 1.311 1 90.5 156 LEU B CA 1
ATOM 2509 C C . LEU B 1 156 ? -17.078 0.525 2.566 1 90.5 156 LEU B C 1
ATOM 2511 O O . LEU B 1 156 ? -17.844 -0.393 2.857 1 90.5 156 LEU B O 1
ATOM 2515 N N . LEU B 1 157 ? -16.875 1.544 3.359 1 85.44 157 LEU B N 1
ATOM 2516 C CA . LEU B 1 157 ? -17.578 1.684 4.629 1 85.44 157 LEU B CA 1
ATOM 2517 C C . LEU B 1 157 ? -18.953 2.307 4.418 1 85.44 157 LEU B C 1
ATOM 2519 O O . LEU B 1 157 ? -19.797 2.277 5.316 1 85.44 157 LEU B O 1
ATOM 2523 N N . GLY B 1 158 ? -19.406 2.588 3.283 1 73.06 158 GLY B N 1
ATOM 2524 C CA . GLY B 1 158 ? -20.703 3.215 3.045 1 73.06 158 GLY B CA 1
ATOM 2525 C C . GLY B 1 158 ? -20.625 4.73 3.004 1 73.06 158 GLY B C 1
ATOM 2526 O O . GLY B 1 158 ? -19.641 5.32 3.445 1 73.06 158 GLY B O 1
#

Radius of gyration: 20.65 Å; Cα contacts (8 Å, |Δi|>4): 580; chains: 2; bounding box: 44×57×54 Å

Nearest PDB structures (foldseek):
  2p6s-assembly1_H  TM=9.562E-01  e=7.037E-17  Neisseria meningitidis MC58
  2gqq-assembly1_A-2  TM=9.659E-01  e=7.716E-16  Escherichia coli
  3i4p-assembly1_A  TM=9.495E-01  e=3.293E-14  Agrobacterium fabrum str. C58
  2cg4-assembly1_A  TM=9.158E-01  e=3.999E-14  Escherichia coli
  4pcq-assembly2_C  TM=7.335E-01  e=1.661E-13  Mycobacterium tuberculosis H37Rv